Protein AF-A0A929L1E4-F1 (afdb_monomer_lite)

Structure (mmCIF, N/CA/C/O backbone):
data_AF-A0A929L1E4-F1
#
_entry.id   AF-A0A929L1E4-F1
#
loop_
_atom_site.group_PDB
_atom_site.id
_atom_site.type_symbol
_atom_site.label_atom_id
_atom_site.label_alt_id
_atom_site.label_comp_id
_atom_site.label_asym_id
_atom_site.label_entity_id
_atom_site.label_seq_id
_atom_site.pdbx_PDB_ins_code
_atom_site.Cartn_x
_atom_site.Cartn_y
_atom_site.Cartn_z
_atom_site.occupancy
_atom_site.B_iso_or_equiv
_atom_site.auth_seq_id
_atom_site.auth_comp_id
_atom_site.auth_asym_id
_atom_site.auth_atom_id
_atom_site.pdbx_PDB_model_num
ATOM 1 N N . MET A 1 1 ? -22.883 6.424 8.714 1.00 43.41 1 MET A N 1
ATOM 2 C CA . MET A 1 1 ? -22.638 6.933 7.346 1.00 43.41 1 MET A CA 1
ATOM 3 C C . MET A 1 1 ? -21.419 7.858 7.243 1.00 43.41 1 MET A C 1
ATOM 5 O O . MET A 1 1 ? -20.538 7.538 6.463 1.00 43.41 1 MET A O 1
ATOM 9 N N . ARG A 1 2 ? -21.268 8.919 8.060 1.00 50.94 2 ARG A N 1
ATOM 10 C CA . ARG A 1 2 ? -20.111 9.852 7.973 1.00 50.94 2 ARG A CA 1
ATOM 11 C C . ARG A 1 2 ? -18.707 9.218 8.0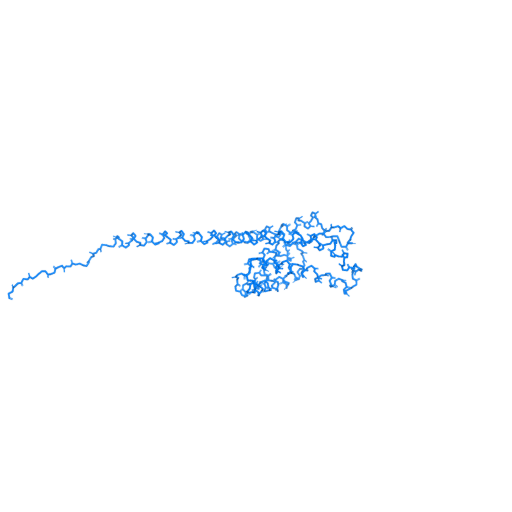90 1.00 50.94 2 ARG A C 1
ATOM 13 O O . ARG A 1 2 ? -17.797 9.664 7.408 1.00 50.94 2 ARG A O 1
ATOM 20 N N . LYS A 1 3 ? -18.526 8.174 8.913 1.00 56.72 3 LYS A N 1
ATOM 21 C CA . LYS A 1 3 ? -17.212 7.523 9.116 1.00 56.72 3 LYS A CA 1
ATOM 22 C C . LYS A 1 3 ? -16.756 6.692 7.912 1.00 56.72 3 LYS A C 1
ATOM 24 O O . LYS A 1 3 ? -15.613 6.796 7.498 1.00 56.72 3 LYS A O 1
ATOM 29 N N . THR A 1 4 ? -17.664 5.907 7.331 1.00 59.38 4 THR A N 1
ATOM 30 C CA . THR A 1 4 ? -17.381 5.056 6.165 1.00 59.38 4 THR A CA 1
ATOM 31 C C . THR A 1 4 ? -17.032 5.890 4.935 1.00 59.38 4 THR A C 1
ATOM 33 O O . THR A 1 4 ? -16.110 5.547 4.206 1.00 59.38 4 THR A O 1
ATOM 36 N N . PHE A 1 5 ? -17.719 7.023 4.755 1.00 63.22 5 PHE A N 1
ATOM 37 C CA . PHE A 1 5 ? -17.434 7.962 3.672 1.00 63.22 5 PHE A CA 1
ATOM 38 C C . PHE A 1 5 ? -16.056 8.620 3.820 1.00 63.22 5 PHE A C 1
ATOM 40 O O . PHE A 1 5 ? -15.313 8.680 2.851 1.00 63.22 5 PHE A O 1
ATOM 47 N N . GLY A 1 6 ? -15.678 9.046 5.033 1.00 68.69 6 GLY A N 1
ATOM 48 C CA . GLY A 1 6 ? -14.354 9.632 5.277 1.00 68.69 6 GLY A CA 1
ATOM 49 C C . GLY A 1 6 ? -13.200 8.663 4.999 1.00 68.69 6 GLY A C 1
ATOM 50 O O . GLY A 1 6 ? -12.184 9.066 4.449 1.00 68.69 6 GLY A O 1
ATOM 51 N N . ILE A 1 7 ? -13.381 7.378 5.316 1.00 69.50 7 ILE A N 1
ATOM 52 C CA . ILE A 1 7 ? -12.390 6.329 5.035 1.00 69.50 7 ILE A CA 1
ATOM 53 C C . ILE A 1 7 ? -12.261 6.081 3.525 1.00 69.50 7 ILE A C 1
ATOM 55 O O . ILE A 1 7 ? -11.153 6.070 2.999 1.00 69.50 7 ILE A O 1
ATOM 59 N N . LEU A 1 8 ? -13.387 5.925 2.819 1.00 69.62 8 LEU A N 1
ATOM 60 C CA . LEU A 1 8 ? -13.405 5.760 1.359 1.00 69.62 8 LEU A CA 1
ATOM 61 C C . LEU A 1 8 ? -12.777 6.960 0.640 1.00 69.62 8 LEU A C 1
ATOM 63 O O . LEU A 1 8 ? -11.971 6.780 -0.268 1.00 69.62 8 LEU A O 1
ATOM 67 N N . PHE A 1 9 ? -13.108 8.174 1.080 1.00 76.00 9 PHE A N 1
ATOM 68 C CA . PHE A 1 9 ? -12.515 9.400 0.559 1.00 76.00 9 PHE A CA 1
ATOM 69 C C . PHE A 1 9 ? -11.005 9.451 0.817 1.00 76.00 9 PHE A C 1
ATOM 71 O O . PHE A 1 9 ? -10.244 9.732 -0.102 1.00 76.00 9 PHE A O 1
ATOM 78 N N . GLY A 1 10 ? -10.559 9.092 2.026 1.00 79.81 10 GLY A N 1
ATOM 79 C CA . GLY A 1 10 ? -9.136 9.004 2.360 1.00 79.81 10 GLY A CA 1
ATOM 80 C C . GLY A 1 10 ? -8.372 8.046 1.443 1.00 79.81 10 GLY A C 1
ATOM 81 O O . GLY A 1 10 ? -7.315 8.404 0.931 1.00 79.81 10 GLY A O 1
ATOM 82 N N . PHE A 1 11 ? -8.934 6.870 1.153 1.00 81.81 11 PHE A N 1
ATOM 83 C CA . PHE A 1 11 ? -8.341 5.934 0.195 1.00 81.81 11 PHE A CA 1
ATOM 84 C C . PHE A 1 11 ? -8.258 6.485 -1.216 1.00 81.81 11 PHE A C 1
ATOM 86 O O . PHE A 1 11 ? -7.234 6.328 -1.876 1.00 81.81 11 PHE A O 1
ATOM 93 N N . PHE A 1 12 ? -9.316 7.144 -1.674 1.00 81.88 12 PHE A N 1
ATOM 94 C CA . PHE A 1 12 ? -9.323 7.754 -2.993 1.00 81.88 12 PHE A CA 1
ATOM 95 C C . PHE A 1 12 ? -8.269 8.866 -3.102 1.00 81.88 12 PHE A C 1
ATOM 97 O O . PHE A 1 12 ? -7.541 8.925 -4.089 1.00 81.88 12 PHE A O 1
ATOM 104 N N . CYS A 1 13 ? -8.103 9.682 -2.055 1.00 86.00 13 CYS A N 1
ATOM 105 C CA . CYS A 1 13 ? -7.033 10.677 -1.982 1.00 86.00 13 CYS A CA 1
ATOM 106 C C . CYS A 1 13 ? -5.639 10.043 -2.036 1.00 86.00 13 CYS A C 1
ATOM 108 O O . CYS A 1 13 ? -4.785 10.563 -2.747 1.00 86.00 13 CYS A O 1
ATOM 110 N N . LEU A 1 14 ? -5.403 8.927 -1.336 1.00 89.12 14 LEU A N 1
ATOM 111 C CA . LEU A 1 14 ? -4.118 8.220 -1.394 1.00 89.12 14 LEU A CA 1
ATOM 112 C C . LEU A 1 14 ? -3.835 7.641 -2.792 1.00 89.12 14 LEU A C 1
ATOM 114 O O . LEU A 1 14 ? -2.695 7.689 -3.242 1.00 89.12 14 LEU A O 1
ATOM 118 N N . ALA A 1 15 ? -4.854 7.149 -3.504 1.00 86.62 15 ALA A N 1
ATOM 119 C CA . ALA A 1 15 ? -4.708 6.670 -4.884 1.00 86.62 15 ALA A CA 1
ATOM 120 C C . ALA A 1 15 ? -4.426 7.802 -5.886 1.00 86.62 15 ALA A C 1
ATOM 122 O O . ALA A 1 15 ? -3.595 7.660 -6.788 1.00 86.62 15 ALA A O 1
ATOM 123 N N . ILE A 1 16 ? -5.077 8.955 -5.708 1.00 89.38 16 ILE A N 1
ATOM 124 C CA . ILE A 1 16 ? -4.758 10.159 -6.482 1.00 89.38 16 ILE A CA 1
ATOM 125 C C . ILE A 1 16 ? -3.325 10.605 -6.188 1.00 89.38 16 ILE A C 1
ATOM 127 O O . ILE A 1 16 ? -2.605 10.956 -7.118 1.00 89.38 16 ILE A O 1
ATOM 131 N N . LEU A 1 17 ? -2.899 10.563 -4.923 1.00 90.06 17 LEU A N 1
ATOM 132 C CA . LEU A 1 17 ? -1.539 10.918 -4.531 1.00 90.06 17 LEU A CA 1
ATOM 133 C C . LEU A 1 17 ? -0.514 10.019 -5.238 1.00 90.06 17 LEU A C 1
ATOM 135 O O . LEU A 1 17 ? 0.393 10.551 -5.871 1.00 90.06 17 LEU A O 1
ATOM 139 N N . ASP A 1 18 ? -0.709 8.692 -5.226 1.00 87.81 18 ASP A N 1
ATOM 140 C CA . ASP A 1 18 ? 0.115 7.742 -6.000 1.00 87.81 18 ASP A CA 1
ATOM 141 C C . ASP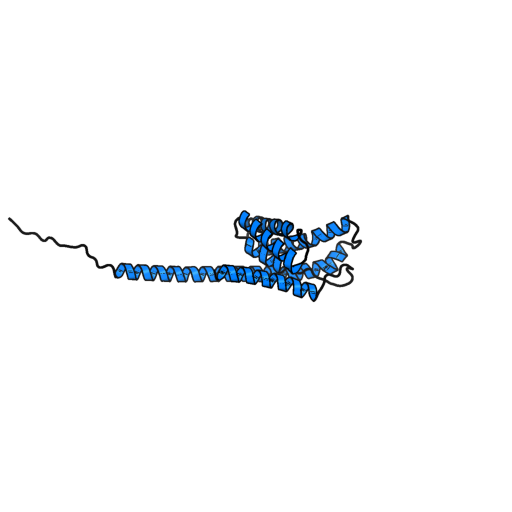 A 1 18 ? 0.238 8.183 -7.463 1.00 87.81 18 ASP A C 1
ATOM 143 O O . ASP A 1 18 ? 1.333 8.228 -8.017 1.00 87.81 18 ASP A O 1
ATOM 147 N N . SER A 1 19 ? -0.881 8.561 -8.078 1.00 86.50 19 SER A N 1
ATOM 148 C CA . SER A 1 19 ? -0.935 8.909 -9.501 1.00 86.50 19 SER A CA 1
ATOM 149 C C . SER A 1 19 ? -0.278 10.251 -9.817 1.00 86.50 19 SER A C 1
ATOM 151 O O . SER A 1 19 ? 0.423 10.366 -10.818 1.00 86.50 19 SER A O 1
ATOM 153 N N . ILE A 1 20 ? -0.453 11.261 -8.958 1.00 89.56 20 ILE A N 1
ATOM 154 C CA . ILE A 1 20 ? 0.211 12.566 -9.096 1.00 89.56 20 ILE A CA 1
ATOM 155 C C . ILE A 1 20 ? 1.725 12.388 -9.013 1.00 89.56 20 ILE A C 1
ATOM 157 O O . ILE A 1 20 ? 2.453 12.924 -9.848 1.00 89.56 20 ILE A O 1
ATOM 161 N N . PHE A 1 21 ? 2.202 11.628 -8.027 1.00 88.00 21 PHE A N 1
ATOM 162 C CA . PHE A 1 21 ? 3.630 11.399 -7.853 1.00 88.00 21 PHE A CA 1
ATOM 163 C C . PHE A 1 21 ? 4.210 10.513 -8.956 1.00 88.00 21 PHE A C 1
ATOM 165 O O . PHE A 1 21 ? 5.291 10.818 -9.447 1.00 88.00 21 PHE A O 1
ATOM 172 N N . ALA A 1 22 ? 3.486 9.490 -9.415 1.00 86.56 22 ALA A N 1
ATOM 173 C CA . ALA A 1 22 ? 3.902 8.682 -10.560 1.00 86.56 22 ALA A CA 1
ATOM 174 C C . ALA A 1 22 ? 3.942 9.490 -11.869 1.00 86.56 22 ALA A C 1
ATOM 176 O O . ALA A 1 22 ? 4.795 9.240 -12.715 1.00 86.56 22 ALA A O 1
ATOM 177 N N . PHE A 1 23 ? 3.056 10.476 -12.036 1.00 85.81 23 PHE A N 1
ATOM 178 C CA . PHE A 1 23 ? 3.085 11.384 -13.183 1.00 85.81 23 PHE A CA 1
ATOM 179 C C . PHE A 1 23 ? 4.235 12.399 -13.094 1.00 85.81 23 PHE A C 1
ATOM 181 O O . PHE A 1 23 ? 4.921 12.642 -14.084 1.00 85.81 23 PHE A O 1
ATOM 188 N N . ALA A 1 24 ? 4.463 12.987 -11.916 1.00 85.69 24 ALA A N 1
ATOM 189 C CA . ALA A 1 24 ? 5.521 13.977 -11.701 1.00 85.69 24 ALA A CA 1
ATOM 190 C C . ALA A 1 24 ? 6.929 13.354 -11.692 1.00 85.69 24 ALA A C 1
ATOM 192 O O . ALA A 1 24 ? 7.882 13.961 -12.179 1.00 85.69 24 ALA A O 1
ATOM 193 N N . PHE A 1 25 ? 7.050 12.144 -11.149 1.00 84.81 25 PHE A N 1
ATOM 194 C CA . PHE A 1 25 ? 8.289 11.388 -10.993 1.00 84.81 25 PHE A CA 1
ATOM 195 C C . PHE A 1 25 ? 8.073 9.950 -11.488 1.00 84.81 25 PHE A C 1
ATOM 197 O O . PHE A 1 25 ? 7.915 9.033 -10.674 1.00 84.81 25 PHE A O 1
ATOM 204 N N . PRO A 1 26 ? 8.023 9.747 -12.817 1.00 82.88 26 PRO A N 1
ATOM 205 C CA . PRO A 1 26 ? 7.819 8.428 -13.395 1.00 82.88 26 PRO A CA 1
ATOM 206 C C . PRO A 1 26 ? 9.009 7.506 -13.127 1.00 82.88 26 PRO A C 1
ATOM 208 O O . PRO A 1 26 ? 10.153 7.947 -12.994 1.00 82.88 26 PRO A O 1
ATOM 211 N N . ILE A 1 27 ? 8.728 6.203 -13.084 1.00 81.12 27 ILE A N 1
ATOM 212 C CA . ILE A 1 27 ? 9.758 5.173 -12.940 1.00 81.12 27 ILE A CA 1
ATOM 213 C C . ILE A 1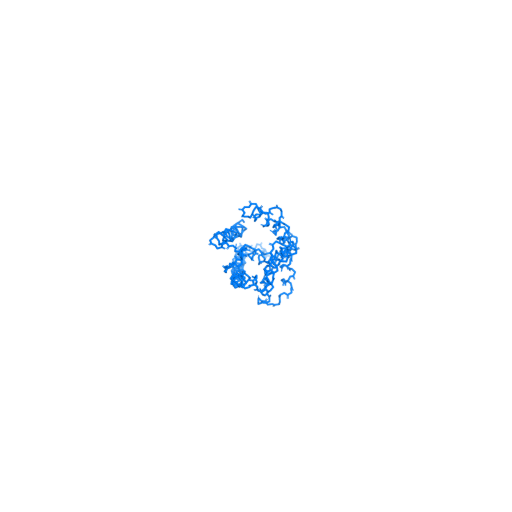 27 ? 10.614 5.139 -14.208 1.00 81.12 27 ILE A C 1
ATOM 215 O O . ILE A 1 27 ? 10.096 5.009 -15.319 1.00 81.12 27 ILE A O 1
ATOM 219 N N . ASP A 1 28 ? 11.931 5.236 -14.033 1.00 81.38 28 ASP A N 1
ATOM 220 C CA . ASP A 1 28 ? 12.883 5.118 -15.130 1.00 81.38 28 ASP A CA 1
ATOM 221 C C . ASP A 1 28 ? 13.276 3.650 -15.327 1.00 81.38 28 ASP A C 1
ATOM 223 O O . ASP A 1 28 ? 14.174 3.125 -14.668 1.00 81.38 28 ASP A O 1
ATOM 227 N N . PHE A 1 29 ? 12.617 2.988 -16.278 1.00 75.62 29 PHE A N 1
ATOM 228 C CA . PHE A 1 29 ? 12.905 1.596 -16.641 1.00 75.62 29 PHE A CA 1
ATOM 229 C C . PHE A 1 29 ? 14.235 1.410 -17.386 1.00 75.62 29 PHE A C 1
ATOM 231 O O . PHE A 1 29 ? 14.643 0.274 -17.627 1.00 75.62 29 PHE A O 1
ATOM 238 N N . THR A 1 30 ? 14.930 2.494 -17.749 1.00 78.75 30 THR A N 1
ATOM 239 C CA . THR A 1 30 ? 16.310 2.416 -18.256 1.00 78.75 30 THR A CA 1
ATOM 240 C C . THR A 1 30 ? 17.341 2.349 -17.129 1.00 78.75 30 THR A C 1
ATOM 242 O O . THR A 1 30 ? 18.508 2.068 -17.393 1.00 78.75 30 THR A O 1
ATOM 245 N N . TYR A 1 31 ? 16.912 2.561 -15.876 1.00 77.94 31 TYR A N 1
ATOM 246 C CA . TYR A 1 31 ? 17.743 2.523 -14.670 1.00 77.94 31 TYR A CA 1
ATOM 247 C C . TYR A 1 31 ? 18.948 3.474 -14.722 1.00 77.94 31 TYR A C 1
ATOM 249 O O . TYR A 1 31 ? 19.969 3.223 -14.086 1.00 77.94 31 TYR A O 1
ATOM 257 N N . THR A 1 32 ? 18.843 4.567 -15.486 1.00 79.00 32 THR A N 1
ATOM 258 C CA . THR A 1 32 ? 19.918 5.564 -15.608 1.00 79.00 32 THR A CA 1
ATOM 259 C C . THR A 1 32 ? 19.785 6.684 -14.587 1.00 79.00 32 THR A C 1
ATOM 261 O O . THR A 1 32 ? 20.788 7.235 -14.126 1.00 79.00 32 THR A O 1
ATOM 264 N N . LYS A 1 33 ? 18.550 7.014 -14.201 1.00 83.38 33 LYS A N 1
ATOM 265 C CA . LYS A 1 33 ? 18.238 8.022 -13.189 1.00 83.38 33 LYS A CA 1
ATOM 266 C C . LYS A 1 33 ? 17.644 7.376 -11.947 1.00 83.38 33 LYS A C 1
ATOM 268 O O . LYS A 1 33 ? 17.104 6.275 -11.981 1.00 83.38 33 LYS A O 1
ATOM 273 N N . MET A 1 34 ? 17.744 8.102 -10.837 1.00 83.19 34 MET A N 1
ATOM 274 C CA . MET A 1 34 ? 17.006 7.764 -9.625 1.00 83.19 34 MET A CA 1
ATOM 275 C C . MET A 1 34 ? 15.509 7.925 -9.879 1.00 83.19 34 MET A C 1
ATOM 277 O O . MET A 1 34 ? 15.070 8.983 -10.333 1.00 83.19 34 MET A O 1
ATOM 281 N N . SER A 1 35 ? 14.736 6.893 -9.566 1.00 86.19 35 SER A N 1
ATOM 282 C CA . SER A 1 35 ? 13.276 6.916 -9.603 1.00 86.19 35 SER A CA 1
ATOM 283 C C . SER A 1 35 ? 12.701 6.172 -8.397 1.00 86.19 35 SER A C 1
ATOM 285 O O . SER A 1 35 ? 13.444 5.556 -7.637 1.00 86.19 35 SER A O 1
ATOM 287 N N . ALA A 1 36 ? 11.397 6.289 -8.161 1.00 84.38 36 ALA A N 1
ATOM 288 C CA . ALA A 1 36 ? 10.744 5.637 -7.032 1.00 84.38 36 ALA A CA 1
ATOM 289 C C . ALA A 1 36 ? 9.356 5.131 -7.414 1.00 84.38 36 ALA A C 1
ATOM 291 O O . ALA A 1 36 ? 8.650 5.767 -8.201 1.00 84.38 36 ALA A O 1
ATOM 292 N N . ALA A 1 37 ? 8.963 4.004 -6.826 1.00 85.81 37 ALA A N 1
ATOM 293 C CA . ALA A 1 37 ? 7.591 3.529 -6.857 1.00 85.81 37 ALA A CA 1
ATOM 294 C C . ALA A 1 37 ? 6.811 4.123 -5.676 1.00 85.81 37 ALA A C 1
ATOM 296 O O . ALA A 1 37 ? 7.255 4.109 -4.528 1.00 85.81 37 ALA A O 1
ATOM 297 N N . TRP A 1 38 ? 5.635 4.675 -5.962 1.00 89.12 38 TRP A N 1
ATOM 298 C CA . TRP A 1 38 ? 4.796 5.327 -4.961 1.00 89.12 38 TRP A CA 1
ATOM 299 C C . TRP A 1 38 ? 3.692 4.369 -4.497 1.00 89.12 38 TRP A C 1
ATOM 301 O O . TRP A 1 38 ? 2.882 3.902 -5.303 1.00 89.12 38 TRP A O 1
ATOM 311 N N . HIS A 1 39 ? 3.680 4.075 -3.192 1.00 90.19 39 HIS A N 1
ATOM 312 C CA . HIS A 1 39 ? 2.795 3.080 -2.565 1.00 90.19 39 HIS A CA 1
ATOM 313 C C . HIS A 1 39 ? 1.899 3.663 -1.461 1.00 90.19 39 HIS A C 1
ATOM 315 O O . HIS A 1 39 ? 1.573 2.975 -0.488 1.00 90.19 39 HIS A O 1
ATOM 321 N N . PHE A 1 40 ? 1.483 4.925 -1.573 1.00 91.31 40 PHE A N 1
ATOM 322 C CA . PHE A 1 40 ? 0.598 5.593 -0.613 1.00 91.31 40 PHE A CA 1
ATOM 323 C C . PHE A 1 40 ? -0.739 4.857 -0.472 1.00 91.31 40 PHE A C 1
ATOM 325 O O . PHE A 1 40 ? -1.186 4.586 0.647 1.00 91.31 40 PHE A O 1
ATOM 332 N N . TYR A 1 41 ? -1.364 4.480 -1.592 1.00 91.94 41 TYR A N 1
ATOM 333 C CA . TYR A 1 41 ? -2.649 3.776 -1.578 1.00 91.94 41 TYR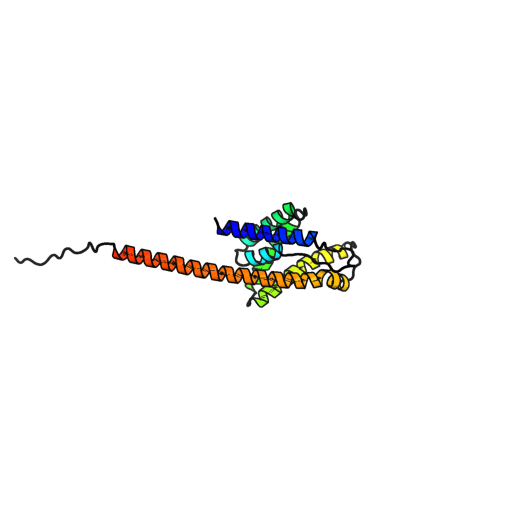 A CA 1
ATOM 334 C C . TYR A 1 41 ? -2.541 2.399 -0.931 1.00 91.94 41 TYR A C 1
ATOM 336 O O . TYR A 1 41 ? -3.321 2.060 -0.036 1.00 91.94 41 TYR A O 1
ATOM 344 N N . LEU A 1 42 ? -1.540 1.625 -1.359 1.00 91.62 42 LEU A N 1
ATOM 345 C CA . LEU A 1 42 ? -1.299 0.284 -0.846 1.00 91.62 42 LEU A CA 1
ATOM 346 C C . LEU A 1 42 ? -1.012 0.326 0.658 1.00 91.62 42 LEU A C 1
ATOM 348 O O . LEU A 1 42 ? -1.649 -0.398 1.420 1.00 91.62 42 LEU A O 1
ATOM 352 N N . THR A 1 43 ? -0.132 1.227 1.099 1.00 92.06 43 THR A N 1
ATOM 353 C CA . THR A 1 43 ? 0.202 1.399 2.520 1.00 92.06 43 THR A CA 1
ATOM 354 C C . THR A 1 43 ? -1.034 1.717 3.356 1.00 92.06 43 THR A C 1
ATOM 356 O O . THR A 1 43 ? -1.261 1.081 4.388 1.00 92.06 43 THR A O 1
ATOM 359 N N . GLY A 1 44 ? -1.876 2.646 2.891 1.00 90.12 44 GLY A N 1
ATOM 360 C CA . GLY A 1 44 ? -3.136 2.967 3.558 1.00 90.12 44 GLY A CA 1
ATOM 361 C C . GLY A 1 44 ? -4.022 1.737 3.746 1.00 90.12 44 GLY A C 1
ATOM 362 O O . GLY A 1 44 ? -4.593 1.534 4.820 1.00 90.12 44 GLY A O 1
ATOM 363 N N . ILE A 1 45 ? -4.143 0.903 2.710 1.00 91.00 45 ILE A N 1
ATOM 364 C CA . ILE A 1 45 ? -4.979 -0.302 2.754 1.00 91.00 45 ILE A CA 1
ATOM 365 C C . ILE A 1 45 ? -4.426 -1.305 3.753 1.00 91.00 45 ILE A C 1
ATOM 367 O O . ILE A 1 45 ? -5.198 -1.804 4.572 1.00 91.00 45 ILE A O 1
ATOM 371 N N . LEU A 1 46 ? -3.118 -1.579 3.712 1.00 91.12 46 LEU A N 1
ATOM 372 C CA . LEU A 1 46 ? -2.473 -2.545 4.606 1.00 91.12 46 LEU A CA 1
ATOM 373 C C . LEU A 1 46 ? -2.712 -2.180 6.074 1.00 91.12 46 LEU A C 1
ATOM 375 O O . LEU A 1 46 ? -3.105 -3.043 6.859 1.00 91.12 46 LEU A O 1
ATOM 379 N N . VAL A 1 47 ? -2.566 -0.898 6.421 1.00 88.75 47 VAL A N 1
ATOM 380 C CA . VAL A 1 47 ? -2.823 -0.412 7.784 1.00 88.75 47 VAL A CA 1
ATOM 381 C C . VAL A 1 47 ? -4.305 -0.538 8.143 1.00 88.75 47 VAL A C 1
ATOM 383 O O . VAL A 1 47 ? -4.639 -1.050 9.205 1.00 88.75 47 VAL A O 1
ATOM 386 N N . PHE A 1 48 ? -5.222 -0.156 7.256 1.00 87.56 48 PHE A N 1
ATOM 387 C CA . PHE A 1 48 ? -6.654 -0.164 7.566 1.00 87.56 48 PHE A CA 1
ATOM 388 C C . PHE A 1 48 ? -7.278 -1.556 7.715 1.00 87.56 48 PHE A C 1
ATOM 390 O O . PHE A 1 48 ? -8.189 -1.760 8.529 1.00 87.56 48 PHE A O 1
ATOM 397 N N . VAL A 1 49 ? -6.845 -2.520 6.898 1.00 89.12 49 VAL A N 1
ATOM 398 C CA . VAL A 1 49 ? -7.401 -3.881 6.920 1.00 89.12 49 VAL A CA 1
ATOM 399 C C . VAL A 1 49 ? -6.819 -4.727 8.054 1.00 89.12 49 VAL A C 1
ATOM 401 O O . VAL A 1 49 ? -7.384 -5.778 8.375 1.00 89.12 49 VAL A O 1
ATOM 404 N N . ARG A 1 50 ? -5.743 -4.268 8.709 1.00 84.94 50 ARG A N 1
ATOM 405 C CA . ARG A 1 50 ? -5.002 -5.038 9.720 1.00 84.94 50 ARG A CA 1
ATOM 406 C C . ARG A 1 50 ? -5.897 -5.578 10.839 1.00 84.94 50 ARG A C 1
ATOM 408 O O . ARG A 1 50 ? -5.801 -6.752 11.176 1.00 84.94 50 ARG A O 1
ATOM 415 N N . ASP A 1 51 ? -6.866 -4.791 11.310 1.00 82.12 51 ASP A N 1
ATOM 416 C CA . ASP A 1 51 ? -7.739 -5.150 12.440 1.00 82.12 51 ASP A CA 1
ATOM 417 C C . ASP A 1 51 ? -9.105 -5.714 12.004 1.00 82.12 51 ASP A C 1
ATOM 419 O O . ASP A 1 51 ? -10.037 -5.839 12.803 1.00 82.12 51 ASP A O 1
ATOM 423 N N . LYS A 1 52 ? -9.278 -6.030 10.714 1.00 86.25 52 LYS A N 1
ATOM 424 C CA . LYS A 1 52 ? -10.535 -6.576 10.174 1.00 86.25 52 LYS A CA 1
ATOM 425 C C . LYS A 1 52 ? -10.527 -8.111 10.146 1.00 86.25 52 LYS A C 1
ATOM 427 O O . LYS A 1 52 ? -9.466 -8.711 10.044 1.00 86.25 52 LYS A O 1
ATOM 432 N N . PRO A 1 53 ? -11.692 -8.780 10.178 1.00 89.12 53 PRO A N 1
ATOM 433 C CA . PRO A 1 53 ? -11.782 -10.222 9.938 1.00 89.12 53 PRO A CA 1
ATOM 434 C C . PRO A 1 53 ? -11.223 -10.618 8.565 1.00 89.12 53 PRO A C 1
ATOM 436 O O . PRO A 1 53 ? -11.352 -9.850 7.614 1.00 89.12 53 PRO A O 1
ATOM 439 N N . TRP A 1 54 ? -10.670 -11.830 8.439 1.00 90.38 54 TRP A N 1
ATOM 440 C CA . TRP A 1 54 ? -9.991 -12.308 7.221 1.00 90.38 54 TRP A CA 1
ATOM 441 C C . TRP A 1 54 ? -10.815 -12.114 5.933 1.00 90.38 54 TRP A C 1
ATOM 443 O O . TRP A 1 54 ? -10.297 -11.596 4.948 1.00 90.38 54 TRP A O 1
ATOM 453 N N . PHE A 1 55 ? -12.111 -12.439 5.964 1.00 91.19 55 PHE A N 1
ATOM 454 C CA . PHE A 1 55 ? -13.001 -12.294 4.811 1.00 91.19 55 PHE A CA 1
ATOM 455 C C . PHE A 1 55 ? -13.188 -10.823 4.414 1.00 91.19 55 PHE A C 1
ATOM 457 O O . PHE A 1 55 ? -13.141 -10.478 3.236 1.00 91.19 55 PHE A O 1
ATOM 464 N N . ASN A 1 56 ? -13.297 -9.930 5.404 1.00 90.06 56 ASN A N 1
ATOM 465 C CA . ASN A 1 56 ? -13.370 -8.492 5.159 1.00 90.06 56 ASN A CA 1
ATOM 466 C C . ASN A 1 56 ? -12.056 -7.960 4.582 1.00 90.06 56 ASN A C 1
ATOM 468 O O . ASN A 1 56 ? -12.099 -7.111 3.699 1.00 90.06 56 ASN A O 1
ATOM 472 N N . ARG A 1 57 ? -10.897 -8.459 5.037 1.00 91.19 57 ARG A N 1
ATOM 473 C CA . ARG A 1 57 ? -9.592 -8.087 4.459 1.00 91.19 57 ARG A CA 1
ATOM 474 C C . ARG A 1 57 ? -9.537 -8.437 2.977 1.00 91.19 57 ARG A C 1
ATOM 476 O O . ARG A 1 57 ? -9.174 -7.590 2.169 1.00 91.19 57 ARG A O 1
ATOM 483 N N . MET A 1 58 ? -9.959 -9.653 2.634 1.00 93.12 58 MET A N 1
ATOM 484 C CA . MET A 1 58 ? -9.987 -10.137 1.256 1.00 93.12 58 MET A CA 1
ATOM 485 C C . MET A 1 58 ? -10.916 -9.290 0.377 1.00 93.12 58 MET A C 1
ATOM 487 O O . MET A 1 58 ? -10.496 -8.833 -0.680 1.00 93.12 58 MET A O 1
ATOM 491 N N . LEU A 1 59 ? -12.144 -9.023 0.832 1.00 92.56 59 LEU A N 1
ATOM 492 C CA . LEU A 1 59 ? -13.118 -8.195 0.108 1.00 92.56 59 LEU A CA 1
ATOM 493 C C . LEU A 1 59 ? -12.652 -6.747 -0.070 1.00 92.56 59 LEU A C 1
ATOM 495 O O . LEU A 1 59 ? -12.770 -6.199 -1.163 1.00 92.56 59 LEU A O 1
ATOM 499 N N . ILE A 1 60 ? -12.122 -6.127 0.989 1.00 91.06 60 ILE A N 1
ATOM 500 C CA . ILE A 1 60 ? -11.614 -4.750 0.930 1.00 91.06 60 ILE A CA 1
ATOM 501 C C . ILE A 1 60 ? -10.405 -4.683 -0.006 1.00 91.06 60 ILE A C 1
ATOM 503 O O . ILE A 1 60 ? -10.341 -3.779 -0.834 1.00 91.06 60 ILE A O 1
ATOM 507 N N . GLY A 1 61 ? -9.486 -5.651 0.078 1.00 91.88 61 GLY A N 1
ATOM 508 C CA . GLY A 1 61 ? -8.350 -5.765 -0.835 1.00 91.88 61 GLY A CA 1
ATOM 509 C C . GLY A 1 61 ? -8.791 -5.945 -2.288 1.00 91.88 61 GLY A C 1
ATOM 510 O O . GLY A 1 61 ? -8.306 -5.234 -3.159 1.00 91.88 61 GLY A O 1
ATOM 511 N N . ALA A 1 62 ? -9.764 -6.818 -2.553 1.00 92.25 62 ALA A N 1
ATOM 512 C CA . ALA A 1 62 ? -10.294 -7.053 -3.898 1.00 92.25 62 ALA A CA 1
ATOM 513 C C . ALA A 1 62 ? -10.938 -5.792 -4.477 1.00 92.25 62 ALA A C 1
ATOM 515 O O . ALA A 1 62 ? -10.639 -5.394 -5.601 1.00 92.25 62 ALA A O 1
ATOM 516 N N . PHE A 1 63 ? -11.783 -5.128 -3.686 1.00 91.19 63 PHE A N 1
ATOM 517 C CA . PHE A 1 63 ? -12.420 -3.882 -4.091 1.00 91.19 63 PHE A CA 1
ATOM 518 C C . PHE A 1 63 ? -11.390 -2.778 -4.346 1.00 91.19 63 PHE A C 1
ATOM 520 O O . PHE A 1 63 ? -11.477 -2.075 -5.349 1.00 91.19 63 PHE A O 1
ATOM 527 N N . ALA A 1 64 ? -10.382 -2.657 -3.483 1.00 90.31 64 ALA A N 1
ATOM 528 C CA . ALA A 1 64 ? -9.296 -1.711 -3.682 1.00 90.31 64 ALA A CA 1
ATOM 529 C C . ALA A 1 64 ? -8.477 -2.006 -4.949 1.00 90.31 64 ALA A C 1
ATOM 531 O O . ALA A 1 64 ? -8.132 -1.088 -5.690 1.00 90.31 64 ALA A O 1
ATOM 532 N N . GLY A 1 65 ? -8.219 -3.284 -5.230 1.00 89.94 65 GLY A N 1
ATOM 533 C CA . GLY A 1 65 ? -7.572 -3.725 -6.461 1.00 89.94 65 GLY A CA 1
ATOM 534 C C . GLY A 1 65 ? -8.374 -3.341 -7.705 1.00 89.94 65 GLY A C 1
ATOM 535 O O . GLY A 1 65 ? -7.803 -2.775 -8.629 1.00 89.94 65 GLY A O 1
ATOM 536 N N . ILE A 1 66 ? -9.700 -3.540 -7.689 1.00 90.06 66 ILE A N 1
ATOM 537 C CA . ILE A 1 66 ? -10.608 -3.103 -8.768 1.00 90.06 66 ILE A CA 1
ATOM 538 C C . ILE A 1 66 ? -10.537 -1.588 -8.960 1.00 90.06 66 ILE A C 1
ATOM 540 O O . ILE A 1 66 ? -10.419 -1.118 -10.088 1.00 90.06 66 ILE A O 1
ATOM 544 N N . VAL A 1 67 ? -10.597 -0.817 -7.870 1.00 88.31 67 VAL A N 1
ATOM 545 C CA . VAL A 1 67 ? -10.520 0.648 -7.944 1.00 88.31 67 VAL A CA 1
ATOM 546 C C . VAL A 1 67 ? -9.183 1.086 -8.547 1.00 88.31 67 VAL A C 1
ATOM 548 O O . VAL A 1 67 ? -9.170 1.952 -9.420 1.00 88.31 67 VAL A O 1
ATOM 551 N N . ARG A 1 68 ? -8.063 0.477 -8.142 1.00 86.12 68 ARG A N 1
ATOM 552 C CA . ARG A 1 68 ? -6.747 0.803 -8.709 1.00 86.12 68 ARG A CA 1
ATOM 553 C C . ARG A 1 68 ? -6.649 0.441 -10.189 1.00 86.12 68 ARG A C 1
ATOM 555 O O . ARG A 1 68 ? -6.280 1.296 -10.992 1.00 86.12 68 ARG A O 1
ATOM 562 N N . ASP A 1 69 ? -7.034 -0.784 -10.537 1.00 87.50 69 ASP A N 1
ATOM 563 C CA . ASP A 1 69 ? -6.969 -1.294 -11.905 1.00 87.50 69 ASP A CA 1
ATOM 564 C C . ASP A 1 69 ? -7.830 -0.469 -12.871 1.00 87.50 69 ASP A C 1
ATOM 566 O O . ASP A 1 69 ? -7.372 -0.158 -13.966 1.00 87.50 69 ASP A O 1
ATOM 570 N N . LEU A 1 70 ? -9.057 -0.097 -12.488 1.00 86.06 70 LEU A N 1
ATOM 571 C CA . LEU A 1 70 ? -9.986 0.590 -13.392 1.00 86.06 70 LEU A CA 1
ATOM 572 C C . LEU A 1 70 ? -9.733 2.095 -13.513 1.00 86.06 70 LEU A C 1
ATOM 574 O O . LEU A 1 70 ? -9.928 2.649 -14.591 1.00 86.06 70 LEU A O 1
ATOM 578 N N . PHE A 1 71 ? -9.344 2.765 -12.425 1.00 83.00 71 PHE A N 1
ATOM 579 C CA . PHE A 1 71 ? -9.283 4.231 -12.402 1.00 83.00 71 PHE A CA 1
ATOM 580 C C . PHE A 1 71 ? -7.873 4.806 -12.533 1.00 83.00 71 PHE A C 1
ATOM 582 O O . PHE A 1 71 ? -7.752 5.979 -12.881 1.00 83.00 71 PHE A O 1
ATOM 589 N N . PHE A 1 72 ? -6.823 4.027 -12.254 1.00 80.69 72 PHE A N 1
ATOM 590 C CA . PHE A 1 72 ? -5.472 4.579 -12.122 1.00 80.69 72 PHE A CA 1
ATOM 591 C C . PHE A 1 72 ? -4.425 3.885 -12.993 1.00 80.69 72 PHE A C 1
ATOM 593 O O . PHE A 1 72 ? -3.632 4.570 -13.630 1.00 80.69 72 PHE A O 1
ATOM 600 N N . THR A 1 73 ? -4.401 2.550 -13.042 1.00 79.31 73 THR A N 1
ATOM 601 C CA . THR A 1 73 ? -3.316 1.818 -13.724 1.00 79.31 73 THR A CA 1
ATOM 602 C C . THR A 1 73 ? -3.734 1.146 -15.028 1.00 79.31 73 THR A C 1
ATOM 604 O O . THR A 1 73 ? -2.873 0.873 -15.860 1.00 79.31 73 THR A O 1
ATOM 607 N N . GLY A 1 74 ? -5.022 0.860 -15.236 1.00 77.69 74 GLY A N 1
ATOM 608 C CA . GLY A 1 74 ? -5.492 0.122 -16.414 1.00 77.69 74 GLY A CA 1
ATOM 609 C C . GLY A 1 74 ? -5.010 -1.335 -16.458 1.00 77.69 74 GLY A C 1
ATOM 610 O O . GLY A 1 74 ? -5.032 -1.955 -17.515 1.00 77.69 74 GLY A O 1
ATOM 611 N N . THR A 1 75 ? -4.552 -1.889 -15.331 1.00 79.00 75 THR A N 1
ATOM 612 C CA . THR A 1 75 ? -3.870 -3.196 -15.250 1.00 79.00 75 THR A CA 1
ATOM 613 C C . THR A 1 75 ? -4.796 -4.368 -14.927 1.00 79.00 75 THR A C 1
ATOM 615 O O . THR A 1 75 ? -4.323 -5.426 -14.513 1.00 79.00 75 THR A O 1
ATOM 618 N N . PHE A 1 76 ? -6.113 -4.211 -15.093 1.00 78.88 76 PHE A N 1
ATOM 619 C CA . PHE A 1 76 ? -7.075 -5.257 -14.741 1.00 78.88 76 PHE A CA 1
ATOM 620 C C . PHE A 1 76 ? -6.752 -6.590 -15.447 1.00 78.88 76 PHE A C 1
ATOM 622 O O . PHE A 1 76 ? -6.574 -6.583 -16.668 1.00 78.88 76 PHE A O 1
ATOM 629 N N . PRO A 1 77 ? -6.718 -7.743 -14.738 1.00 82.50 77 PRO A N 1
ATOM 630 C CA . PRO A 1 77 ? -7.110 -7.981 -13.337 1.00 82.50 77 PRO A CA 1
ATOM 631 C C . PRO A 1 77 ? -5.939 -8.078 -12.335 1.00 82.50 77 PRO A C 1
ATOM 633 O O . PRO A 1 77 ? -6.064 -8.733 -11.297 1.00 82.50 77 PRO A O 1
ATOM 636 N N . PHE A 1 78 ? -4.773 -7.508 -12.637 1.00 85.69 78 PHE A N 1
ATOM 637 C CA . PHE A 1 78 ? -3.566 -7.727 -11.839 1.00 85.69 78 PHE A CA 1
ATOM 638 C C . PHE A 1 78 ? -3.693 -7.220 -10.393 1.00 85.69 78 PHE A C 1
ATOM 640 O O . PHE A 1 78 ? -3.482 -8.000 -9.458 1.00 85.69 78 PHE A O 1
ATOM 647 N N . CYS A 1 79 ? -4.071 -5.953 -10.166 1.00 86.06 79 CYS A N 1
ATOM 648 C CA . CYS A 1 79 ? -4.220 -5.442 -8.801 1.00 86.06 79 CYS A CA 1
ATOM 649 C C . CYS A 1 79 ? -5.412 -6.081 -8.082 1.00 86.06 79 CYS A C 1
ATOM 651 O O . CYS A 1 79 ? -5.320 -6.316 -6.876 1.00 86.06 79 CYS A O 1
ATOM 653 N N . PHE A 1 80 ? -6.488 -6.421 -8.797 1.00 88.12 80 PHE A N 1
ATOM 654 C CA . PHE A 1 80 ? -7.612 -7.189 -8.252 1.00 88.12 80 PHE A CA 1
ATOM 655 C C . PHE A 1 80 ? -7.174 -8.514 -7.615 1.00 88.12 80 PHE A C 1
ATOM 657 O O . PHE A 1 80 ? -7.712 -8.880 -6.572 1.00 88.12 80 PHE A O 1
ATOM 664 N N . LEU A 1 81 ? -6.191 -9.209 -8.195 1.00 89.94 81 LEU A N 1
ATOM 665 C CA . LEU A 1 81 ? -5.662 -10.459 -7.640 1.00 89.94 81 LEU A CA 1
ATOM 666 C C . LEU A 1 81 ? -4.596 -10.223 -6.565 1.00 89.94 81 LEU A C 1
ATOM 668 O O . LEU A 1 81 ? -4.579 -10.916 -5.547 1.00 89.94 81 LEU A O 1
ATOM 672 N N . LEU A 1 82 ? -3.723 -9.234 -6.760 1.00 90.88 82 LEU A N 1
ATOM 673 C CA . LEU A 1 82 ? -2.599 -8.972 -5.862 1.00 90.88 82 LEU A CA 1
ATOM 674 C C . LEU A 1 82 ? -3.046 -8.383 -4.513 1.00 90.88 82 LEU A C 1
ATOM 676 O O . LEU A 1 82 ? -2.597 -8.820 -3.453 1.00 90.88 82 LEU A O 1
ATOM 680 N N . TYR A 1 83 ? -3.950 -7.404 -4.527 1.00 91.81 83 TYR A N 1
ATOM 681 C CA . TYR A 1 83 ? -4.336 -6.654 -3.328 1.00 91.81 83 TYR A CA 1
ATOM 682 C C . TYR A 1 83 ? -5.013 -7.508 -2.241 1.00 91.81 83 TYR A C 1
ATOM 684 O O . TYR A 1 83 ? -4.679 -7.321 -1.070 1.00 91.81 83 TYR A O 1
ATOM 692 N N . PRO A 1 84 ? -5.913 -8.463 -2.556 1.00 92.81 84 PRO A N 1
ATOM 693 C CA . PRO A 1 84 ? -6.434 -9.409 -1.571 1.00 92.81 84 PRO A CA 1
ATOM 694 C C . PRO A 1 84 ? -5.337 -10.202 -0.864 1.00 92.81 84 PRO A C 1
ATOM 696 O O . PRO A 1 84 ? -5.396 -10.371 0.353 1.00 92.81 84 PRO A O 1
ATOM 699 N N . VAL A 1 85 ? -4.329 -10.666 -1.609 1.00 93.06 85 VAL A N 1
ATOM 700 C CA . VAL A 1 85 ? -3.216 -11.451 -1.058 1.00 93.06 85 VAL A CA 1
ATOM 701 C C . VAL A 1 85 ? -2.400 -10.595 -0.094 1.00 93.06 85 VAL A C 1
ATOM 703 O O . VAL A 1 85 ? -2.130 -11.021 1.029 1.00 93.06 85 VAL A O 1
ATOM 706 N N . LEU A 1 86 ? -2.085 -9.357 -0.481 1.00 93.38 86 LEU A N 1
ATOM 707 C CA . LEU A 1 86 ? -1.362 -8.412 0.373 1.00 93.38 86 LEU A CA 1
ATOM 708 C C . LEU A 1 86 ? -2.173 -8.019 1.620 1.00 93.38 86 LEU A C 1
ATOM 710 O O . LEU A 1 86 ? -1.630 -7.969 2.724 1.00 93.38 86 LEU A O 1
ATOM 714 N N . ALA A 1 87 ? -3.483 -7.809 1.480 1.00 92.25 87 ALA A N 1
ATOM 715 C CA . ALA A 1 87 ? -4.380 -7.507 2.596 1.00 92.25 87 ALA A CA 1
ATOM 716 C C . ALA A 1 87 ? -4.488 -8.675 3.593 1.00 92.25 87 ALA A C 1
ATOM 718 O O . ALA A 1 87 ? -4.534 -8.467 4.810 1.00 92.25 87 ALA A O 1
ATOM 719 N N . LEU A 1 88 ? -4.505 -9.915 3.096 1.00 92.38 88 LEU A N 1
ATOM 720 C CA . LEU A 1 88 ? -4.448 -11.109 3.937 1.00 92.38 88 LEU A CA 1
ATOM 721 C C . LEU A 1 88 ? -3.093 -11.227 4.639 1.00 92.38 88 LEU A C 1
ATOM 723 O O . LEU A 1 88 ? -3.069 -11.460 5.850 1.00 92.38 88 LEU A O 1
ATOM 727 N N . ALA A 1 89 ? -1.992 -11.003 3.915 1.00 90.19 89 ALA A N 1
ATOM 728 C CA . ALA A 1 89 ? -0.644 -11.007 4.472 1.00 90.19 89 ALA A CA 1
ATOM 729 C C . ALA A 1 89 ? -0.522 -9.998 5.623 1.00 90.19 89 ALA A C 1
ATOM 731 O O . ALA A 1 89 ? -0.167 -10.394 6.734 1.00 90.19 89 ALA A O 1
ATOM 732 N N . ALA A 1 90 ? -0.923 -8.739 5.412 1.00 88.00 90 ALA A N 1
ATOM 733 C CA . ALA A 1 90 ? -0.947 -7.707 6.452 1.00 88.00 90 ALA A CA 1
ATOM 734 C C . ALA A 1 90 ? -1.671 -8.179 7.720 1.00 88.00 90 ALA A C 1
ATOM 736 O O . ALA A 1 90 ? -1.169 -8.031 8.831 1.00 88.00 90 ALA A O 1
ATOM 737 N N . GLY A 1 91 ? -2.824 -8.822 7.552 1.00 84.56 91 GLY A N 1
ATOM 738 C CA . GLY A 1 91 ? -3.604 -9.351 8.658 1.00 84.56 91 GLY A CA 1
ATOM 739 C C . GLY A 1 91 ? -2.965 -10.521 9.416 1.00 84.56 91 GLY A C 1
ATOM 740 O O . GLY A 1 91 ? -3.145 -10.631 10.629 1.00 84.56 91 GLY A O 1
ATOM 741 N N . ILE A 1 92 ? -2.248 -11.408 8.723 1.00 84.94 92 ILE A N 1
ATOM 742 C CA . ILE A 1 92 ? -1.516 -12.526 9.344 1.00 84.94 92 ILE A CA 1
ATOM 743 C C . ILE A 1 92 ? -0.312 -11.991 10.119 1.00 84.94 92 ILE A C 1
ATOM 745 O O . ILE A 1 92 ? -0.053 -12.423 11.243 1.00 84.94 92 ILE A O 1
ATOM 749 N N . TYR A 1 93 ? 0.420 -11.050 9.526 1.00 80.94 93 TYR A N 1
ATOM 750 C CA . TYR A 1 93 ? 1.618 -10.494 10.135 1.00 80.94 93 TYR A CA 1
ATOM 751 C C . TYR A 1 93 ? 1.305 -9.530 11.285 1.00 80.94 93 TYR A C 1
ATOM 753 O O . TYR A 1 93 ? 2.056 -9.514 12.255 1.00 80.94 93 TYR A O 1
ATOM 761 N N . GLN A 1 94 ? 0.165 -8.829 11.267 1.00 76.69 94 GLN A N 1
ATOM 762 C CA . GLN A 1 94 ? -0.302 -8.033 12.410 1.00 76.69 94 GLN A CA 1
ATOM 763 C C . GLN A 1 94 ? -0.486 -8.894 13.668 1.00 76.69 94 GLN A C 1
ATOM 765 O O . GLN A 1 94 ? -0.099 -8.479 14.754 1.00 76.69 94 GLN A O 1
ATOM 770 N N . ASN A 1 95 ? -0.995 -10.123 13.532 1.00 76.56 95 ASN A N 1
ATOM 771 C CA . ASN A 1 95 ? -1.129 -11.042 14.670 1.00 76.56 95 ASN A CA 1
ATOM 772 C C . ASN A 1 95 ? 0.230 -11.465 15.261 1.00 76.56 95 ASN A C 1
ATOM 774 O O . ASN A 1 95 ? 0.285 -11.933 16.395 1.00 76.56 95 ASN A O 1
ATOM 778 N N . LYS A 1 96 ? 1.316 -11.325 14.491 1.00 76.56 96 LYS A N 1
ATOM 779 C CA . LYS A 1 96 ? 2.696 -11.584 14.926 1.00 76.56 96 LYS A CA 1
ATOM 780 C C . LYS A 1 96 ? 3.421 -10.313 15.383 1.00 76.56 96 LYS A C 1
ATOM 782 O O . LYS A 1 96 ? 4.503 -10.417 15.953 1.00 76.56 96 LYS A O 1
ATOM 787 N N . ALA A 1 97 ? 2.867 -9.132 15.112 1.00 79.25 97 ALA A N 1
ATOM 788 C CA . ALA A 1 97 ? 3.485 -7.861 15.449 1.00 79.25 97 ALA A CA 1
ATOM 789 C C . ALA A 1 97 ? 3.315 -7.580 16.949 1.00 79.25 97 ALA A C 1
ATOM 791 O O . ALA A 1 97 ? 2.242 -7.197 17.412 1.00 79.25 97 ALA A O 1
ATOM 792 N N . CYS A 1 98 ? 4.388 -7.766 17.718 1.00 74.81 98 CYS A N 1
ATOM 793 C CA . CYS A 1 98 ? 4.398 -7.496 19.158 1.00 74.81 98 CYS A CA 1
ATOM 794 C C . CYS A 1 98 ? 4.534 -5.996 19.483 1.00 74.81 98 CYS A C 1
ATOM 796 O O . CYS A 1 98 ? 4.225 -5.577 20.598 1.00 74.81 98 CYS A O 1
ATOM 798 N N . SER A 1 99 ? 5.005 -5.183 18.531 1.00 85.44 99 SER A N 1
ATOM 799 C CA . SER A 1 99 ? 5.243 -3.743 18.698 1.00 85.44 99 SER A CA 1
ATOM 800 C C . SER A 1 99 ? 4.902 -2.938 17.439 1.00 85.44 99 SER A C 1
ATOM 802 O O . SER A 1 99 ? 4.844 -3.473 16.329 1.00 85.44 99 SER A O 1
ATOM 804 N N . VAL A 1 100 ? 4.726 -1.623 17.596 1.00 85.38 100 VAL A N 1
ATOM 805 C CA . VAL A 1 100 ? 4.522 -0.696 16.466 1.00 85.38 100 VAL A CA 1
ATOM 806 C C . VAL A 1 100 ? 5.706 -0.743 15.495 1.00 85.38 100 VAL A C 1
ATOM 808 O O . VAL A 1 100 ? 5.508 -0.787 14.287 1.00 85.38 100 VAL A O 1
ATOM 811 N N . GLU A 1 101 ? 6.928 -0.818 16.023 1.00 88.00 101 GLU A N 1
ATOM 812 C CA . GLU A 1 101 ? 8.157 -0.945 15.233 1.00 88.00 101 GLU A CA 1
ATOM 813 C C . GLU A 1 101 ? 8.152 -2.223 14.390 1.00 88.00 101 GLU A C 1
ATOM 815 O O . GLU A 1 101 ? 8.431 -2.177 13.193 1.00 88.00 101 GLU A O 1
ATOM 820 N N . SER A 1 102 ? 7.748 -3.355 14.983 1.00 86.69 102 SER A N 1
ATOM 821 C CA . SER A 1 102 ? 7.638 -4.620 14.251 1.00 86.69 102 SER A CA 1
ATOM 822 C C . SER A 1 102 ? 6.602 -4.544 13.125 1.00 86.69 102 SER A C 1
ATOM 824 O O . SER A 1 102 ? 6.849 -5.059 12.038 1.00 86.69 102 SER A O 1
ATOM 826 N N . ALA A 1 103 ? 5.488 -3.832 13.336 1.00 87.00 103 ALA A N 1
ATOM 827 C CA . ALA A 1 103 ? 4.495 -3.596 12.293 1.00 87.00 103 ALA A CA 1
ATOM 828 C C . ALA A 1 103 ? 5.065 -2.738 11.148 1.00 87.00 103 ALA A C 1
ATOM 830 O O . ALA A 1 103 ? 4.863 -3.077 9.984 1.00 87.00 103 ALA A O 1
ATOM 831 N N . CYS A 1 104 ? 5.829 -1.680 11.454 1.00 90.25 104 CYS A N 1
ATOM 832 C CA . CYS A 1 104 ? 6.508 -0.873 10.434 1.00 90.25 104 CYS A CA 1
ATOM 833 C C . CYS A 1 104 ? 7.446 -1.727 9.572 1.00 90.25 104 CYS A C 1
ATOM 835 O O . CYS A 1 104 ? 7.359 -1.679 8.347 1.00 90.25 104 CYS A O 1
ATOM 837 N N . VAL A 1 105 ? 8.301 -2.539 10.205 1.00 90.50 105 VAL A N 1
ATOM 838 C CA . VAL A 1 105 ? 9.250 -3.417 9.499 1.00 90.50 105 VAL A CA 1
ATOM 839 C C . VAL A 1 105 ? 8.516 -4.402 8.592 1.00 90.50 105 VAL A C 1
ATOM 841 O O . VAL A 1 105 ? 8.916 -4.595 7.446 1.00 90.50 105 VAL A O 1
ATOM 844 N N . ILE A 1 106 ? 7.416 -4.986 9.071 1.00 90.56 106 ILE A N 1
ATOM 845 C CA . ILE A 1 106 ? 6.576 -5.898 8.289 1.00 90.56 106 ILE A CA 1
ATOM 846 C C . ILE A 1 106 ? 6.011 -5.195 7.053 1.00 90.56 106 ILE A C 1
ATOM 848 O O . ILE A 1 106 ? 6.143 -5.726 5.952 1.00 90.56 106 ILE A O 1
ATOM 852 N N . TYR A 1 107 ? 5.404 -4.013 7.198 1.00 91.31 107 TYR A N 1
ATOM 853 C CA . TYR A 1 107 ? 4.812 -3.318 6.052 1.00 91.31 107 TYR A CA 1
ATOM 854 C C . TYR A 1 107 ? 5.868 -2.862 5.047 1.00 91.31 107 TYR A C 1
ATOM 856 O O . TYR A 1 107 ? 5.671 -3.066 3.854 1.00 91.31 107 TYR A O 1
ATOM 864 N N . ILE A 1 108 ? 7.009 -2.340 5.506 1.00 92.31 108 ILE A N 1
ATOM 865 C CA . ILE A 1 108 ? 8.135 -1.992 4.626 1.00 92.31 108 ILE A CA 1
ATOM 866 C C . ILE A 1 108 ? 8.630 -3.238 3.877 1.00 92.31 108 ILE A C 1
ATOM 868 O O . ILE A 1 108 ? 8.854 -3.180 2.673 1.00 92.31 108 ILE A O 1
ATOM 872 N N . SER A 1 109 ? 8.726 -4.384 4.558 1.00 91.56 109 SER A N 1
ATOM 873 C CA . SER A 1 109 ? 9.123 -5.649 3.928 1.00 91.56 109 SER A CA 1
ATOM 874 C C . SER A 1 109 ? 8.113 -6.115 2.877 1.00 91.56 109 SER A C 1
ATOM 876 O O . SER A 1 109 ? 8.509 -6.618 1.831 1.00 91.56 109 SER A O 1
ATOM 878 N N . ILE A 1 110 ? 6.810 -5.943 3.126 1.00 91.62 110 ILE A N 1
ATOM 879 C CA . ILE A 1 110 ? 5.762 -6.256 2.144 1.00 91.62 110 ILE A CA 1
ATOM 880 C C . ILE A 1 110 ? 5.903 -5.360 0.909 1.00 91.62 110 ILE A C 1
ATOM 882 O O . ILE A 1 110 ? 5.815 -5.869 -0.203 1.00 91.62 110 ILE A O 1
ATOM 886 N N . LEU A 1 111 ? 6.142 -4.058 1.089 1.00 92.38 111 LEU A N 1
ATOM 887 C CA . LEU A 1 111 ? 6.319 -3.117 -0.022 1.00 92.38 111 LEU A CA 1
ATOM 888 C C . LEU A 1 111 ? 7.558 -3.459 -0.858 1.00 92.38 111 LEU A C 1
ATOM 890 O O . LEU A 1 111 ? 7.437 -3.618 -2.068 1.00 92.38 111 LEU A O 1
ATOM 894 N N . LEU A 1 112 ? 8.692 -3.735 -0.206 1.00 91.75 112 LEU A N 1
ATOM 895 C CA . LEU A 1 112 ? 9.901 -4.232 -0.873 1.00 91.75 112 LEU A CA 1
ATOM 896 C C . LEU A 1 112 ? 9.615 -5.499 -1.698 1.00 91.75 112 LEU A C 1
ATOM 898 O O . LEU A 1 112 ? 10.089 -5.639 -2.821 1.00 91.75 112 LEU A O 1
ATOM 902 N N . MET A 1 113 ? 8.821 -6.437 -1.171 1.00 90.94 113 MET A N 1
ATOM 903 C CA . MET A 1 113 ? 8.449 -7.650 -1.913 1.00 90.94 113 MET A CA 1
ATOM 904 C C . MET A 1 113 ? 7.548 -7.353 -3.117 1.00 90.94 113 MET A C 1
ATOM 906 O O . MET A 1 113 ? 7.652 -8.037 -4.137 1.00 90.94 113 MET A O 1
ATOM 910 N N . VAL A 1 114 ? 6.677 -6.346 -3.015 1.00 90.31 114 VAL A N 1
ATOM 911 C CA . VAL A 1 114 ? 5.816 -5.904 -4.120 1.00 90.31 114 VAL A CA 1
ATOM 912 C C . VAL A 1 114 ? 6.637 -5.327 -5.267 1.00 90.31 114 VAL A C 1
ATOM 914 O O . VAL A 1 114 ? 6.282 -5.590 -6.412 1.00 90.31 114 VAL A O 1
ATOM 917 N N . ASP A 1 115 ? 7.736 -4.629 -4.990 1.00 88.56 115 ASP A N 1
ATOM 918 C CA . ASP A 1 115 ? 8.630 -4.089 -6.026 1.00 88.56 115 ASP A CA 1
ATOM 919 C C . ASP A 1 115 ? 9.631 -5.132 -6.545 1.00 88.56 115 ASP A C 1
ATOM 921 O O . ASP A 1 115 ? 9.970 -5.173 -7.734 1.00 88.56 115 ASP A O 1
ATOM 925 N N . PHE A 1 116 ? 10.049 -6.051 -5.677 1.00 89.12 116 PHE A N 1
ATOM 926 C CA . PHE A 1 116 ? 10.980 -7.119 -6.023 1.00 89.12 116 PHE A CA 1
ATOM 927 C C . PHE A 1 116 ? 10.368 -8.181 -6.952 1.00 89.12 116 PHE A C 1
ATOM 929 O O . PHE A 1 116 ? 11.053 -8.699 -7.839 1.00 89.12 116 PHE A O 1
ATOM 936 N N . LEU A 1 117 ? 9.076 -8.493 -6.797 1.00 87.88 117 LEU A N 1
ATOM 937 C CA . LEU A 1 117 ? 8.370 -9.474 -7.632 1.00 87.88 117 LEU A CA 1
ATOM 938 C C . LEU A 1 117 ? 8.375 -9.102 -9.134 1.00 87.88 117 LEU A C 1
ATOM 940 O O . LEU A 1 117 ? 8.810 -9.930 -9.941 1.00 87.88 117 LEU A O 1
ATOM 944 N N . PRO A 1 118 ? 7.962 -7.884 -9.543 1.00 85.06 118 PRO A N 1
ATOM 945 C CA . PRO A 1 118 ? 8.084 -7.412 -10.919 1.00 85.06 118 PRO A CA 1
ATOM 946 C C . PRO A 1 118 ? 9.521 -7.423 -11.436 1.00 85.06 118 PRO A C 1
ATOM 948 O O . PRO A 1 118 ? 9.737 -7.800 -12.586 1.00 85.06 118 PRO A O 1
ATOM 951 N N . TYR A 1 119 ? 10.504 -7.055 -10.608 1.00 86.75 119 TYR A N 1
ATOM 952 C CA . TYR A 1 119 ? 11.913 -7.089 -11.005 1.00 86.75 119 TYR A CA 1
ATOM 953 C C . TYR A 1 119 ? 12.373 -8.510 -11.360 1.00 86.75 119 TYR A C 1
ATOM 955 O O . TYR A 1 119 ? 12.931 -8.727 -12.440 1.00 86.75 119 TYR A O 1
ATOM 963 N N . ILE A 1 120 ? 12.091 -9.493 -10.495 1.00 87.44 120 ILE A N 1
ATOM 964 C CA . ILE A 1 120 ? 12.404 -10.903 -10.771 1.00 87.44 120 ILE A CA 1
ATOM 965 C C . ILE A 1 120 ? 11.697 -11.356 -12.044 1.00 87.44 120 ILE A C 1
ATOM 967 O O . ILE A 1 120 ? 12.330 -11.957 -12.910 1.00 87.44 120 ILE A O 1
ATOM 971 N N . TRP A 1 121 ? 10.405 -11.052 -12.174 1.00 85.81 121 TRP A N 1
ATOM 972 C CA . TRP A 1 121 ? 9.619 -11.443 -13.338 1.00 85.81 121 TRP A CA 1
ATOM 973 C C . TRP A 1 121 ? 10.214 -10.899 -14.641 1.00 85.81 121 TRP A C 1
ATOM 975 O O . TRP A 1 121 ? 10.451 -11.659 -15.581 1.00 85.81 121 TRP A O 1
ATOM 985 N N . GLN A 1 122 ? 10.524 -9.601 -14.687 1.00 85.38 122 GLN A N 1
ATOM 986 C CA . GLN A 1 122 ? 11.132 -8.964 -15.857 1.00 85.38 122 GLN A CA 1
ATOM 987 C C . GLN A 1 122 ? 12.503 -9.560 -16.181 1.00 85.38 122 GLN A C 1
ATOM 989 O O . GLN A 1 122 ? 12.838 -9.729 -17.355 1.00 85.38 122 GLN A O 1
ATOM 994 N N . ARG A 1 123 ? 13.288 -9.910 -15.158 1.00 85.75 123 ARG A N 1
ATOM 995 C CA . ARG A 1 123 ? 14.599 -10.529 -15.343 1.00 85.75 123 ARG A CA 1
ATOM 996 C C . ARG A 1 123 ? 14.506 -11.973 -15.837 1.00 85.75 123 ARG A C 1
ATOM 998 O O . ARG A 1 123 ? 15.280 -12.357 -16.708 1.00 85.75 123 ARG A O 1
ATOM 1005 N N . MET A 1 124 ? 13.550 -12.755 -15.336 1.00 88.12 124 MET A N 1
ATOM 1006 C CA . MET A 1 124 ? 13.290 -14.122 -15.808 1.00 88.12 124 MET A CA 1
ATOM 1007 C C . MET A 1 124 ? 12.818 -14.145 -17.265 1.00 88.12 124 MET A C 1
ATOM 1009 O O . MET A 1 124 ? 13.212 -15.029 -18.018 1.00 88.12 124 MET A O 1
ATOM 1013 N N . MET A 1 125 ? 12.019 -13.154 -17.668 1.00 87.88 125 MET A N 1
ATOM 1014 C CA . MET A 1 125 ? 11.545 -12.998 -19.047 1.00 87.88 125 MET A CA 1
ATOM 1015 C C . MET A 1 125 ? 12.588 -12.377 -19.990 1.00 87.88 125 MET A C 1
ATOM 1017 O O . MET A 1 125 ? 12.306 -12.200 -21.172 1.00 87.88 125 MET A O 1
ATOM 1021 N N . GLY A 1 126 ? 13.776 -12.017 -19.491 1.00 82.69 126 GLY A N 1
ATOM 1022 C CA . GLY A 1 126 ? 14.833 -11.391 -20.291 1.00 82.69 126 GLY A CA 1
ATOM 1023 C C . GLY A 1 126 ? 14.508 -9.971 -20.771 1.00 82.69 126 GLY A C 1
ATOM 1024 O O . GLY A 1 126 ? 15.162 -9.472 -21.681 1.00 82.69 126 GLY A O 1
ATOM 1025 N N . ILE A 1 127 ? 13.509 -9.313 -20.173 1.00 83.56 127 ILE A N 1
ATOM 1026 C CA . ILE A 1 127 ? 13.090 -7.947 -20.528 1.00 83.56 127 ILE A CA 1
ATOM 1027 C C . ILE A 1 127 ? 14.121 -6.927 -20.029 1.00 83.56 127 ILE A C 1
ATOM 1029 O O . ILE A 1 127 ? 14.379 -5.923 -20.688 1.00 83.56 127 ILE A O 1
ATOM 1033 N N . THR A 1 128 ? 14.734 -7.193 -18.872 1.00 80.31 128 THR A N 1
ATOM 1034 C CA . THR A 1 128 ? 15.781 -6.353 -18.281 1.00 80.31 128 THR A CA 1
ATOM 1035 C C . THR A 1 128 ? 17.064 -7.145 -18.055 1.00 80.31 128 THR A C 1
ATOM 1037 O O . THR A 1 128 ? 17.046 -8.246 -17.504 1.00 80.31 128 THR A O 1
ATOM 1040 N N . ASN A 1 129 ? 18.196 -6.551 -18.441 1.00 82.00 129 ASN A N 1
ATOM 1041 C CA . ASN A 1 129 ? 19.540 -7.080 -18.181 1.00 82.00 129 ASN A CA 1
ATOM 1042 C C . ASN A 1 129 ? 20.210 -6.414 -16.966 1.00 82.00 129 ASN A C 1
ATOM 1044 O O . ASN A 1 129 ? 21.394 -6.629 -16.701 1.00 82.00 129 ASN A O 1
ATOM 1048 N N . VAL A 1 130 ? 19.468 -5.592 -16.222 1.00 84.50 130 VAL A N 1
ATOM 1049 C CA . VAL A 1 130 ? 20.020 -4.785 -15.134 1.00 84.50 130 VAL A CA 1
ATOM 1050 C C . VAL A 1 130 ? 20.322 -5.640 -13.904 1.00 84.50 130 VAL A C 1
ATOM 1052 O O . VAL A 1 130 ? 19.522 -6.477 -13.471 1.00 84.50 130 VAL A O 1
ATOM 1055 N N . SER A 1 131 ? 21.512 -5.435 -13.330 1.00 88.50 131 SER A N 1
ATOM 1056 C CA . SER A 1 131 ? 21.965 -6.140 -12.131 1.00 88.50 131 SER A CA 1
ATOM 1057 C C . SER A 1 131 ? 21.095 -5.799 -10.914 1.00 88.50 131 SER A C 1
ATOM 1059 O O . SER A 1 131 ? 20.509 -4.722 -10.841 1.00 88.50 131 SER A O 1
ATOM 1061 N N . PHE A 1 132 ? 21.022 -6.707 -9.934 1.00 86.81 132 PHE A N 1
ATOM 1062 C CA . PHE A 1 132 ? 20.211 -6.493 -8.729 1.00 86.81 132 PHE A CA 1
ATOM 1063 C C . PHE A 1 132 ? 20.636 -5.227 -7.977 1.00 86.81 132 PHE A C 1
ATOM 1065 O O . PHE A 1 132 ? 19.794 -4.428 -7.592 1.00 86.81 132 PHE A O 1
ATOM 1072 N N . PHE A 1 133 ? 21.945 -5.008 -7.837 1.00 89.00 133 PHE A N 1
ATOM 1073 C CA . PHE A 1 133 ? 22.487 -3.825 -7.169 1.00 89.00 133 PHE A CA 1
ATOM 1074 C C . PHE A 1 133 ? 22.125 -2.521 -7.881 1.00 89.00 133 PHE A C 1
ATOM 1076 O O . PHE A 1 133 ? 21.844 -1.528 -7.219 1.00 89.00 133 PHE A O 1
ATOM 1083 N N . SER A 1 134 ? 22.105 -2.524 -9.216 1.00 86.94 134 SER A N 1
ATOM 1084 C CA . SER A 1 134 ? 21.731 -1.346 -9.999 1.00 86.94 134 SER A CA 1
ATOM 1085 C C . SER A 1 134 ? 20.234 -1.047 -9.870 1.00 86.94 134 SER A C 1
ATOM 1087 O O . SER A 1 134 ? 19.877 0.087 -9.563 1.00 86.94 134 SER A O 1
ATOM 1089 N N . TRP A 1 135 ? 19.366 -2.062 -9.974 1.00 89.94 135 TRP A N 1
ATOM 1090 C CA . TRP A 1 135 ? 17.931 -1.915 -9.690 1.00 89.94 135 TRP A CA 1
ATOM 1091 C C . TRP A 1 135 ? 17.688 -1.373 -8.275 1.00 89.94 135 TRP A C 1
ATOM 1093 O O . TRP A 1 135 ? 16.962 -0.394 -8.094 1.00 89.94 135 TRP A O 1
ATOM 1103 N N . PHE A 1 136 ? 18.353 -1.971 -7.284 1.00 88.81 136 PHE A N 1
ATOM 1104 C CA . PHE A 1 136 ? 18.186 -1.591 -5.889 1.00 88.81 136 PHE A CA 1
ATOM 1105 C C . PHE A 1 136 ? 18.616 -0.141 -5.645 1.00 88.81 136 PHE A C 1
ATOM 1107 O O . PHE A 1 136 ? 17.919 0.621 -4.985 1.00 88.81 136 PHE A O 1
ATOM 1114 N N . TYR A 1 137 ? 19.754 0.266 -6.205 1.00 88.88 137 TYR A N 1
ATOM 1115 C CA . TYR A 1 137 ? 20.264 1.620 -6.031 1.00 88.88 137 TYR A CA 1
ATOM 1116 C C . TYR A 1 137 ? 19.395 2.667 -6.736 1.00 88.88 137 TYR A C 1
ATOM 1118 O O . TYR A 1 137 ? 19.057 3.672 -6.118 1.00 88.88 137 TYR A O 1
ATOM 1126 N N . HIS A 1 138 ? 19.020 2.434 -7.998 1.00 86.19 138 HIS A N 1
ATOM 1127 C CA . HIS A 1 138 ? 18.327 3.432 -8.819 1.00 86.19 138 HIS A CA 1
ATOM 1128 C C . HIS A 1 138 ? 16.823 3.531 -8.566 1.00 86.19 138 HIS A C 1
ATOM 1130 O O . HIS A 1 138 ? 16.240 4.572 -8.864 1.00 86.19 138 HIS A O 1
ATOM 1136 N N . VAL A 1 139 ? 16.188 2.478 -8.047 1.00 85.94 139 VAL A N 1
ATOM 1137 C CA . VAL A 1 139 ? 14.731 2.444 -7.849 1.00 85.94 139 VAL A CA 1
ATOM 1138 C C . VAL A 1 139 ? 14.374 2.151 -6.400 1.00 85.94 139 VAL A C 1
ATOM 1140 O O . VAL A 1 139 ? 13.634 2.906 -5.766 1.00 85.94 139 VAL A O 1
ATOM 1143 N N . GLU A 1 140 ? 14.919 1.075 -5.842 1.00 89.56 140 GLU A N 1
ATOM 1144 C CA . GLU A 1 140 ? 14.450 0.574 -4.548 1.00 89.56 140 GLU A CA 1
ATOM 1145 C C . GLU A 1 140 ? 14.869 1.469 -3.376 1.00 89.56 140 GLU A C 1
ATOM 1147 O O . GLU A 1 140 ? 14.091 1.684 -2.455 1.00 89.56 140 GLU A O 1
ATOM 1152 N N . LEU A 1 141 ? 16.064 2.062 -3.407 1.00 89.56 141 LEU A N 1
ATOM 1153 C CA . LEU A 1 141 ? 16.578 2.862 -2.292 1.00 89.56 141 LEU A CA 1
ATOM 1154 C C . LEU A 1 141 ? 15.660 4.050 -1.962 1.00 89.56 141 LEU A C 1
ATOM 1156 O O . LEU A 1 141 ? 15.289 4.262 -0.805 1.00 89.56 141 LEU A O 1
ATOM 1160 N N . LEU A 1 142 ? 15.269 4.815 -2.984 1.00 88.75 142 LEU A N 1
ATOM 1161 C CA . LEU A 1 142 ? 14.371 5.955 -2.812 1.00 88.75 142 LEU A CA 1
ATOM 1162 C C . LEU A 1 142 ? 12.945 5.495 -2.477 1.00 88.75 142 LEU A C 1
ATOM 1164 O O . LEU A 1 142 ? 12.260 6.129 -1.668 1.00 88.75 142 LEU A O 1
ATOM 1168 N N . THR A 1 143 ? 12.525 4.363 -3.041 1.00 90.62 143 THR A N 1
ATOM 1169 C CA . THR A 1 143 ? 11.232 3.729 -2.755 1.00 90.62 143 THR A CA 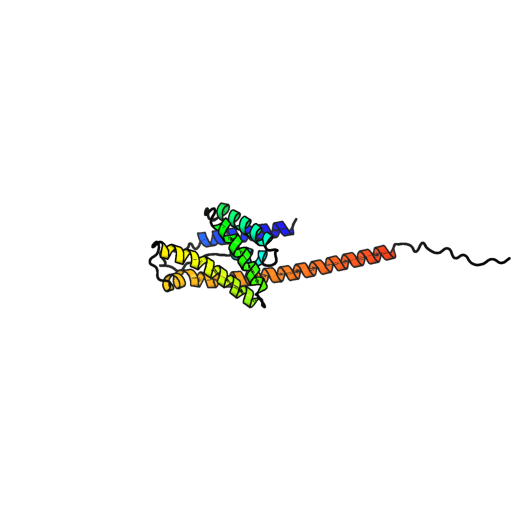1
ATOM 1170 C C . THR A 1 143 ? 11.126 3.291 -1.296 1.00 90.62 143 THR A C 1
ATOM 1172 O O . THR A 1 143 ? 10.139 3.615 -0.639 1.00 90.62 143 THR A O 1
ATOM 1175 N N . ILE A 1 144 ? 12.155 2.655 -0.730 1.00 92.19 144 ILE A N 1
ATOM 1176 C CA . ILE A 1 144 ? 12.196 2.260 0.684 1.00 92.19 144 ILE A CA 1
ATOM 1177 C C . ILE A 1 144 ? 12.159 3.491 1.583 1.00 92.19 144 ILE A C 1
ATOM 1179 O O . ILE A 1 144 ? 11.409 3.500 2.560 1.00 92.19 144 ILE A O 1
ATOM 1183 N N . LEU A 1 145 ? 12.945 4.531 1.285 1.00 92.06 145 LEU A N 1
ATOM 1184 C CA . LEU A 1 145 ? 12.983 5.744 2.110 1.00 92.06 145 LEU A CA 1
ATOM 1185 C C . LEU A 1 145 ? 11.614 6.430 2.164 1.00 92.06 145 LEU A C 1
ATOM 1187 O O . LEU A 1 145 ? 11.110 6.744 3.246 1.00 92.06 145 LEU A O 1
ATOM 1191 N N . THR A 1 146 ? 10.994 6.624 1.002 1.00 90.62 146 THR A N 1
ATOM 1192 C CA . THR A 1 146 ? 9.671 7.249 0.896 1.00 90.62 146 THR A CA 1
ATOM 1193 C C . THR A 1 146 ? 8.589 6.363 1.512 1.00 90.62 146 THR A C 1
ATOM 1195 O O . THR A 1 146 ? 7.821 6.834 2.351 1.00 90.62 146 THR A O 1
ATOM 1198 N N . SER A 1 147 ? 8.584 5.066 1.209 1.00 91.38 147 SER A N 1
ATOM 1199 C CA . SER A 1 147 ? 7.647 4.093 1.782 1.00 91.38 147 SER A CA 1
ATOM 1200 C C . SER A 1 147 ? 7.762 3.998 3.301 1.00 91.38 147 SER A C 1
ATOM 1202 O O . SER A 1 147 ? 6.746 3.959 3.989 1.00 91.38 147 SER A O 1
ATOM 1204 N N . SER A 1 148 ? 8.977 4.038 3.853 1.00 91.69 148 SER A N 1
ATOM 1205 C CA . SER A 1 148 ? 9.199 4.027 5.305 1.00 91.69 148 SER A CA 1
ATOM 1206 C C . SER A 1 148 ? 8.554 5.238 5.974 1.00 91.69 148 SER A C 1
ATOM 1208 O O . SER A 1 148 ? 7.846 5.091 6.972 1.00 91.69 148 SER A O 1
ATOM 1210 N N . LEU A 1 149 ? 8.735 6.431 5.398 1.00 93.44 149 LEU A N 1
ATOM 1211 C CA . LEU A 1 149 ? 8.109 7.654 5.900 1.00 93.44 149 LEU A CA 1
ATOM 1212 C C . LEU A 1 149 ? 6.576 7.560 5.854 1.00 93.44 149 LEU A C 1
ATOM 1214 O O . LEU A 1 149 ? 5.902 7.920 6.820 1.00 93.44 149 LEU A O 1
ATOM 1218 N N . VAL A 1 150 ? 6.027 7.035 4.758 1.00 92.06 150 VAL A N 1
ATOM 1219 C CA . VAL A 1 150 ? 4.579 6.876 4.561 1.00 92.06 150 VAL A CA 1
ATOM 1220 C C . VAL A 1 150 ? 3.985 5.851 5.519 1.00 92.06 150 VAL A C 1
ATOM 1222 O O . VAL A 1 150 ? 2.934 6.112 6.106 1.00 92.06 150 VAL A O 1
ATOM 1225 N N . VAL A 1 151 ? 4.649 4.713 5.723 1.00 92.44 151 VAL A N 1
ATOM 1226 C CA . VAL A 1 151 ? 4.233 3.682 6.684 1.00 92.44 151 VAL A CA 1
ATOM 1227 C C . VAL A 1 151 ? 4.175 4.270 8.091 1.00 92.44 151 VAL A C 1
ATOM 1229 O O . VAL A 1 151 ? 3.146 4.147 8.759 1.00 92.44 151 VAL A O 1
ATOM 1232 N N . ILE A 1 152 ? 5.230 4.971 8.520 1.00 92.06 152 ILE A N 1
ATOM 1233 C CA . ILE A 1 152 ? 5.283 5.611 9.842 1.00 92.06 152 ILE A CA 1
ATOM 1234 C C . ILE A 1 152 ? 4.160 6.644 9.986 1.00 92.06 152 ILE A C 1
ATOM 1236 O O . ILE A 1 152 ? 3.427 6.618 10.977 1.00 92.06 152 ILE A O 1
ATOM 1240 N N . ALA A 1 153 ? 3.984 7.521 8.994 1.00 90.38 153 ALA A N 1
ATOM 1241 C CA . ALA A 1 153 ? 2.940 8.542 9.013 1.00 90.38 153 ALA A CA 1
ATOM 1242 C C . ALA A 1 153 ? 1.533 7.926 9.069 1.00 90.38 153 ALA A C 1
ATOM 1244 O O . ALA A 1 153 ? 0.698 8.351 9.867 1.00 90.38 153 ALA A O 1
ATOM 1245 N N . THR A 1 154 ? 1.278 6.889 8.271 1.00 89.44 154 THR A N 1
ATOM 1246 C CA . THR A 1 154 ? -0.030 6.221 8.198 1.00 89.44 154 THR A CA 1
ATOM 1247 C C . THR A 1 154 ? -0.360 5.510 9.507 1.00 89.44 154 THR A C 1
ATOM 1249 O O . THR A 1 154 ? -1.465 5.658 10.026 1.00 89.44 154 THR A O 1
ATOM 1252 N N . ILE A 1 155 ? 0.605 4.796 10.095 1.00 88.19 155 ILE A N 1
ATOM 1253 C CA . ILE A 1 155 ? 0.435 4.157 11.406 1.00 88.19 155 ILE A CA 1
ATOM 1254 C C . ILE A 1 155 ? 0.203 5.202 12.497 1.00 88.19 155 ILE A C 1
ATOM 1256 O O . ILE A 1 155 ? -0.647 5.003 13.365 1.00 88.19 155 ILE A O 1
ATOM 1260 N N . TYR A 1 156 ? 0.928 6.321 12.466 1.00 88.12 156 TYR A N 1
ATOM 1261 C CA . TYR A 1 156 ? 0.727 7.402 13.426 1.00 88.12 156 TYR A CA 1
ATOM 1262 C C . TYR A 1 156 ? -0.697 7.970 13.344 1.00 88.12 156 TYR A C 1
ATOM 1264 O O . TYR A 1 156 ? -1.365 8.101 14.372 1.00 88.12 156 TYR A O 1
ATOM 1272 N N . VAL A 1 157 ? -1.187 8.249 12.132 1.00 86.12 157 VAL A N 1
ATOM 1273 C CA . VAL A 1 157 ? -2.563 8.715 11.902 1.00 86.12 157 VAL A CA 1
ATOM 1274 C C . VAL A 1 157 ? -3.582 7.699 12.419 1.00 86.12 157 VAL A C 1
ATOM 1276 O O . VAL A 1 157 ? -4.540 8.092 13.087 1.00 86.12 157 VAL A O 1
ATOM 1279 N N . ASP A 1 158 ? -3.360 6.409 12.172 1.00 84.62 158 ASP A N 1
ATOM 1280 C CA . ASP A 1 158 ? -4.236 5.335 12.647 1.00 84.62 158 ASP A CA 1
ATOM 1281 C C . ASP A 1 158 ? -4.291 5.276 14.186 1.00 84.62 158 ASP A C 1
ATOM 1283 O O . ASP A 1 158 ? -5.370 5.312 14.781 1.00 84.62 158 ASP A O 1
ATOM 1287 N N . LEU A 1 159 ? -3.135 5.346 14.859 1.00 85.38 159 LEU A N 1
ATOM 1288 C CA . LEU A 1 159 ? -3.051 5.389 16.326 1.00 85.38 159 LEU A CA 1
ATOM 1289 C C . LEU A 1 159 ? -3.745 6.621 16.927 1.00 85.38 159 LEU A C 1
ATOM 1291 O O . LEU A 1 159 ? -4.402 6.528 17.972 1.00 85.38 159 LEU A O 1
ATOM 1295 N N . VAL A 1 160 ? -3.591 7.787 16.296 1.00 85.69 160 VAL A N 1
ATOM 1296 C CA . VAL A 1 160 ? -4.280 9.018 16.709 1.00 85.69 160 VAL A CA 1
ATOM 1297 C C . VAL A 1 160 ? -5.789 8.859 16.533 1.00 85.69 160 VAL A C 1
ATOM 1299 O O . VAL A 1 160 ? -6.555 9.232 17.430 1.00 85.69 160 VAL A O 1
ATOM 1302 N N . MET A 1 161 ? -6.223 8.268 15.419 1.00 82.06 161 MET A N 1
ATOM 1303 C CA . MET A 1 161 ? -7.637 8.040 15.145 1.00 82.06 161 MET A CA 1
ATOM 1304 C C . MET A 1 161 ? -8.276 7.091 16.154 1.00 82.06 161 MET A C 1
ATOM 1306 O O . MET A 1 161 ? -9.336 7.413 16.702 1.00 82.06 161 MET A O 1
ATOM 1310 N N . ASP A 1 162 ? -7.616 5.986 16.482 1.00 81.44 162 ASP A N 1
ATOM 1311 C CA . ASP A 1 162 ? -8.090 5.046 17.497 1.00 81.44 162 ASP A CA 1
ATOM 1312 C C . ASP A 1 162 ? -8.250 5.710 18.865 1.00 81.44 162 ASP A C 1
ATOM 1314 O O . ASP A 1 162 ? -9.301 5.591 19.509 1.00 81.44 162 ASP A O 1
ATOM 1318 N N . ARG A 1 163 ? -7.254 6.494 19.297 1.00 84.50 163 ARG A N 1
ATOM 1319 C CA . ARG A 1 163 ? -7.329 7.248 20.560 1.00 84.50 163 ARG A CA 1
ATOM 1320 C C . ARG A 1 163 ? -8.480 8.249 20.557 1.00 84.50 163 ARG A C 1
ATOM 1322 O O . ARG A 1 163 ? -9.212 8.344 21.549 1.00 84.50 163 ARG A O 1
ATOM 1329 N N . PHE A 1 164 ? -8.676 8.961 19.452 1.00 82.19 164 PHE A N 1
ATOM 1330 C CA . PHE A 1 164 ? -9.769 9.916 19.304 1.00 82.19 164 PHE A CA 1
ATOM 1331 C C . PHE A 1 164 ? -11.143 9.233 19.396 1.00 82.19 164 PHE A C 1
ATOM 1333 O O . PHE A 1 164 ? -12.032 9.700 20.121 1.00 82.19 164 PHE A O 1
ATOM 1340 N N . TYR A 1 165 ? -11.324 8.091 18.728 1.00 80.25 165 TYR A N 1
ATOM 1341 C CA . TYR A 1 165 ? -12.580 7.344 18.781 1.00 80.25 165 TYR A CA 1
ATOM 1342 C C . TYR A 1 165 ? -12.839 6.712 20.149 1.00 80.25 165 TYR A C 1
ATOM 1344 O O . TYR A 1 165 ? -13.980 6.739 20.627 1.00 80.25 165 TYR A O 1
ATOM 1352 N N . LEU A 1 166 ? -11.800 6.210 20.818 1.00 82.94 166 LEU A N 1
ATOM 1353 C CA . LEU A 1 166 ? -11.895 5.736 22.197 1.00 82.94 166 LEU A CA 1
ATOM 1354 C C . LEU A 1 166 ? -12.360 6.859 23.127 1.00 82.94 166 LEU A C 1
ATOM 1356 O O . LEU A 1 166 ? -13.291 6.654 23.912 1.00 82.94 166 LEU A O 1
ATOM 1360 N N . PHE A 1 167 ? -11.789 8.057 23.000 1.00 81.56 167 PHE A N 1
ATOM 1361 C CA . PHE A 1 167 ? -12.193 9.216 23.790 1.00 81.56 167 PHE A CA 1
ATOM 1362 C C . PHE A 1 167 ? -13.657 9.610 23.546 1.00 81.56 167 PHE A C 1
ATOM 1364 O O . PHE A 1 167 ? -14.433 9.707 24.503 1.00 81.56 167 PHE A O 1
ATOM 1371 N N . GLN A 1 168 ? -14.081 9.735 22.283 1.00 81.12 168 GLN A N 1
ATOM 1372 C CA . GLN A 1 168 ? -15.484 10.011 21.953 1.00 81.12 168 GLN A CA 1
ATOM 1373 C C . GLN A 1 168 ? -16.433 8.955 22.528 1.00 81.12 168 GLN A C 1
ATOM 1375 O O . GLN A 1 168 ? -17.472 9.298 23.095 1.00 81.12 168 GLN A O 1
ATOM 1380 N N . SER A 1 169 ? -16.080 7.670 22.425 1.00 80.62 169 SER A N 1
ATOM 1381 C CA . SER A 1 169 ? -16.926 6.585 22.930 1.00 80.62 169 SER A CA 1
ATOM 1382 C C . SER A 1 169 ? -17.135 6.674 24.447 1.00 80.62 169 SER A C 1
ATOM 1384 O O . SER A 1 169 ? -18.246 6.446 24.935 1.00 80.62 169 SER A O 1
ATOM 1386 N N . ARG A 1 170 ? -16.101 7.080 25.198 1.00 84.44 170 ARG A N 1
ATOM 1387 C CA . ARG A 1 170 ? -16.181 7.299 26.650 1.00 84.44 170 ARG A CA 1
ATOM 1388 C C . ARG A 1 170 ? -17.080 8.484 26.989 1.00 84.44 170 ARG A C 1
ATOM 1390 O O . ARG A 1 170 ? -17.897 8.369 27.903 1.00 84.44 170 ARG A O 1
ATOM 1397 N N . ILE A 1 171 ? -16.984 9.589 26.245 1.00 80.19 171 ILE A N 1
ATOM 1398 C CA . ILE A 1 171 ? -17.867 10.753 26.425 1.00 80.19 171 ILE A CA 1
ATOM 1399 C C . ILE A 1 171 ? -19.328 10.365 26.185 1.00 80.19 171 ILE A C 1
ATOM 1401 O O . ILE A 1 171 ? -20.184 10.662 27.021 1.00 80.19 171 ILE A O 1
ATOM 1405 N N . ILE A 1 172 ? -19.615 9.655 25.090 1.00 81.50 172 ILE A N 1
ATOM 1406 C CA . ILE A 1 172 ? -20.981 9.235 24.752 1.00 81.50 172 ILE A CA 1
ATOM 1407 C C . ILE A 1 172 ? -21.539 8.323 25.849 1.00 81.50 172 ILE A C 1
ATOM 1409 O O . ILE A 1 172 ? -22.626 8.597 26.363 1.00 81.50 172 ILE A O 1
ATOM 1413 N N . LYS A 1 173 ? -20.779 7.312 26.293 1.00 83.62 173 LYS A N 1
ATOM 1414 C CA . LYS A 1 173 ? -21.189 6.432 27.403 1.00 83.62 173 LYS A CA 1
ATOM 1415 C C . LYS A 1 173 ? -21.447 7.215 28.694 1.00 83.62 173 LYS A C 1
ATOM 1417 O O . LYS A 1 173 ? -22.468 6.997 29.340 1.00 83.62 173 LYS A O 1
ATOM 1422 N N . LYS A 1 174 ? -20.585 8.177 29.046 1.00 83.31 174 LYS A N 1
ATOM 1423 C CA . LYS A 1 174 ? -20.765 9.036 30.233 1.00 83.31 174 LYS A CA 1
ATOM 1424 C C . LYS A 1 174 ? -22.032 9.893 30.133 1.00 83.31 174 LYS A C 1
ATOM 1426 O O . LYS A 1 174 ? -22.746 10.041 31.125 1.00 83.31 174 LYS A O 1
ATOM 1431 N N . SER A 1 175 ? -22.333 10.420 28.945 1.00 79.19 175 SER A N 1
ATOM 1432 C CA . SER A 1 175 ? -23.550 11.201 28.695 1.00 79.19 175 SER A CA 1
ATOM 1433 C C . SER A 1 175 ? -24.822 10.346 28.795 1.00 79.19 175 SER A C 1
ATOM 1435 O O . SER A 1 175 ? -25.786 10.762 29.437 1.00 79.19 175 SER A O 1
ATOM 1437 N N . GLN A 1 176 ? -24.803 9.117 28.263 1.00 81.50 176 GLN A N 1
ATOM 1438 C CA . GLN A 1 176 ? -25.911 8.163 28.371 1.00 81.50 176 GLN A CA 1
ATOM 1439 C C . GLN A 1 176 ? -26.143 7.705 29.816 1.00 81.50 176 GLN A C 1
ATOM 1441 O O . GLN A 1 176 ? -27.287 7.680 30.265 1.00 81.50 176 GLN A O 1
ATOM 1446 N N . SER A 1 177 ? -25.083 7.403 30.573 1.00 79.88 177 SER A N 1
ATOM 1447 C CA . SER A 1 177 ? -25.209 7.038 31.991 1.00 79.88 177 SER A CA 1
ATOM 1448 C C . SER A 1 177 ? -25.780 8.179 32.836 1.00 79.88 177 SER A C 1
ATOM 1450 O O . SER A 1 177 ? -26.613 7.927 33.702 1.00 79.88 177 SER A O 1
ATOM 1452 N N . ARG A 1 178 ? -25.401 9.440 32.564 1.00 74.94 178 ARG A N 1
ATOM 1453 C CA . ARG A 1 178 ? -26.015 10.604 33.230 1.00 74.94 178 ARG A CA 1
ATOM 1454 C C . ARG A 1 178 ? -27.498 10.748 32.901 1.00 74.94 178 ARG A C 1
ATOM 1456 O O . ARG A 1 178 ? -28.275 10.974 33.819 1.00 74.94 178 ARG A O 1
ATOM 1463 N N . ARG A 1 179 ? -27.898 10.575 31.636 1.00 75.75 179 ARG A N 1
ATOM 1464 C CA . ARG A 1 179 ? -29.319 10.613 31.244 1.00 75.75 179 ARG A CA 1
ATOM 1465 C C . ARG A 1 179 ? -30.134 9.523 31.945 1.00 75.75 179 ARG A C 1
ATOM 1467 O O . ARG A 1 179 ? -31.134 9.842 32.567 1.00 75.75 179 ARG A O 1
ATOM 1474 N N . ARG A 1 180 ? -29.637 8.279 31.981 1.00 73.44 180 ARG A N 1
ATOM 1475 C CA . ARG A 1 180 ? -30.292 7.170 32.705 1.00 73.44 180 ARG A CA 1
ATOM 1476 C C . ARG A 1 180 ? -30.443 7.427 34.209 1.00 73.44 180 ARG A C 1
ATOM 1478 O O . ARG A 1 180 ? -31.421 6.986 34.801 1.00 73.44 180 ARG A O 1
ATOM 1485 N N . LEU A 1 181 ? -29.478 8.103 34.840 1.00 77.00 181 LEU A N 1
ATOM 1486 C CA . LEU A 1 181 ? -29.565 8.484 36.256 1.00 77.00 181 LEU A CA 1
ATOM 1487 C C . LEU A 1 181 ? -30.613 9.578 36.504 1.00 77.00 181 LEU A C 1
ATOM 1489 O O . LEU A 1 181 ? -31.279 9.542 37.535 1.00 77.00 181 LEU A O 1
ATOM 1493 N N . ILE A 1 182 ? -30.758 10.529 35.578 1.00 73.19 182 ILE A N 1
ATOM 1494 C CA . ILE A 1 182 ? -31.796 11.566 35.641 1.00 73.19 182 ILE A CA 1
ATOM 1495 C C . ILE A 1 182 ? -33.180 10.935 35.443 1.00 73.19 182 ILE A C 1
ATOM 1497 O O . ILE A 1 182 ? -34.043 11.146 36.290 1.00 73.19 182 ILE A O 1
ATOM 1501 N N . ASP A 1 183 ? -33.355 10.078 34.431 1.00 71.44 183 ASP A N 1
ATOM 1502 C CA . ASP A 1 183 ? -34.618 9.358 34.199 1.00 71.44 183 ASP A CA 1
ATOM 1503 C C . ASP A 1 183 ? -35.011 8.504 35.414 1.00 71.44 183 ASP A C 1
ATOM 1505 O O . ASP A 1 183 ? -36.149 8.554 35.869 1.00 71.44 183 ASP A O 1
ATOM 1509 N N . ARG A 1 184 ? -34.059 7.777 36.023 1.00 63.91 184 ARG A N 1
ATOM 1510 C CA . ARG A 1 184 ? -34.319 6.997 37.249 1.00 63.91 184 ARG A CA 1
ATOM 1511 C C . ARG A 1 184 ? -34.719 7.849 38.452 1.00 63.91 184 ARG A C 1
ATOM 1513 O O . ARG A 1 184 ? -35.429 7.346 39.313 1.00 63.91 184 ARG A O 1
ATOM 1520 N N . ARG A 1 185 ? -34.261 9.101 38.542 1.00 59.34 185 ARG A N 1
ATOM 1521 C CA . ARG A 1 185 ? -34.683 10.033 39.605 1.00 59.34 185 ARG A CA 1
ATOM 1522 C C . ARG A 1 185 ? -36.059 10.644 39.347 1.00 59.34 185 ARG A C 1
ATOM 1524 O O . ARG A 1 185 ? -36.671 11.120 40.294 1.00 59.34 185 ARG A O 1
ATOM 1531 N N . GLN A 1 186 ? -36.525 10.649 38.099 1.00 57.97 186 GLN A N 1
ATOM 1532 C CA . GLN A 1 186 ? -37.833 11.182 37.723 1.00 57.97 186 GLN A CA 1
ATOM 1533 C C . GLN A 1 186 ? -38.961 10.145 37.774 1.00 57.97 186 GLN A C 1
ATOM 1535 O O . GLN A 1 186 ? -40.118 10.543 37.706 1.00 57.97 186 GLN A O 1
ATOM 1540 N N . VAL A 1 187 ? -38.667 8.848 37.945 1.00 57.00 187 VAL A N 1
ATOM 1541 C CA . VAL A 1 187 ? -39.698 7.843 38.256 1.00 57.00 187 VAL A CA 1
ATOM 1542 C C . VAL A 1 187 ? -40.194 8.090 39.688 1.00 57.00 187 VAL A C 1
ATOM 1544 O O . VAL A 1 187 ? -39.427 7.870 40.630 1.00 57.00 187 VAL A O 1
ATOM 1547 N N . PRO A 1 188 ? -41.442 8.551 39.900 1.00 51.84 188 PRO A N 1
ATOM 1548 C CA . PRO A 1 188 ? -41.967 8.755 41.238 1.00 51.84 188 PRO A CA 1
ATOM 1549 C C . PRO A 1 188 ? -42.103 7.392 41.912 1.00 51.84 188 PRO A C 1
ATOM 1551 O O . PRO A 1 188 ? -42.655 6.453 41.332 1.00 51.84 188 PRO A O 1
ATOM 1554 N N . ASN A 1 189 ? -41.596 7.292 43.138 1.00 55.44 189 ASN A N 1
ATOM 1555 C CA . ASN A 1 189 ? -41.758 6.134 44.005 1.00 55.44 189 ASN A CA 1
ATOM 1556 C C . ASN A 1 189 ? -43.258 5.938 44.304 1.00 55.44 189 ASN A C 1
ATOM 1558 O O . ASN A 1 189 ? -43.788 6.511 45.249 1.00 55.44 189 ASN A O 1
ATOM 1562 N N . THR A 1 190 ? -43.959 5.196 43.449 1.00 54.66 190 THR A N 1
ATOM 1563 C CA . THR A 1 190 ? -45.417 4.981 43.513 1.00 54.66 190 THR A CA 1
ATOM 1564 C C . THR A 1 190 ? -45.807 3.740 44.309 1.00 54.66 190 THR A C 1
ATOM 1566 O O . THR A 1 190 ? -46.969 3.355 44.302 1.00 54.66 190 THR A O 1
ATOM 1569 N N . ASN A 1 191 ? -44.885 3.152 45.076 1.00 53.91 191 ASN A N 1
ATOM 1570 C CA . ASN A 1 191 ? -45.187 2.001 45.922 1.00 53.91 191 ASN A CA 1
ATOM 1571 C C . ASN A 1 191 ? -44.998 2.332 47.404 1.00 53.91 191 ASN A C 1
ATOM 1573 O O . ASN A 1 191 ? -43.997 1.959 48.006 1.00 53.91 191 ASN A O 1
ATOM 1577 N N . HIS A 1 192 ? -45.991 2.997 47.996 1.00 55.69 192 HIS A N 1
ATOM 1578 C CA . HIS A 1 192 ? -46.362 2.741 49.389 1.00 55.69 192 HIS A CA 1
ATOM 1579 C C . HIS A 1 192 ? -47.782 3.236 49.694 1.00 55.69 192 HIS A C 1
ATOM 1581 O O . HIS A 1 192 ? -47.983 4.429 49.916 1.00 55.69 192 HIS A O 1
ATOM 1587 N N . PRO A 1 193 ? -48.747 2.323 49.875 1.00 45.72 193 PRO A N 1
ATOM 1588 C CA . PRO A 1 193 ? -49.755 2.482 50.901 1.00 45.72 193 PRO A CA 1
ATOM 1589 C C . PRO A 1 193 ? -49.217 1.836 52.182 1.00 45.72 193 PRO A C 1
ATOM 1591 O O . PRO A 1 193 ? -49.079 0.618 52.287 1.00 45.72 193 PRO A O 1
ATOM 1594 N N . ARG A 1 194 ? -48.893 2.681 53.165 1.00 51.41 194 ARG A N 1
ATOM 1595 C CA . ARG A 1 194 ? -48.902 2.297 54.580 1.00 51.41 194 ARG A CA 1
ATOM 1596 C C . ARG A 1 194 ? -50.330 1.871 54.917 1.00 51.41 194 ARG A C 1
ATOM 1598 O O . ARG A 1 194 ? -51.208 2.725 54.963 1.00 51.41 194 ARG A O 1
ATOM 1605 N N . THR A 1 195 ? -50.558 0.598 55.208 1.00 50.09 195 THR A N 1
ATOM 1606 C CA . THR A 1 195 ? -51.710 0.198 56.022 1.00 50.09 195 THR A CA 1
ATOM 1607 C C . THR A 1 195 ? -51.240 0.099 57.462 1.00 50.09 195 THR A C 1
ATOM 1609 O O . THR A 1 195 ? -50.663 -0.896 57.894 1.00 50.09 195 THR A O 1
ATOM 1612 N N . THR A 1 196 ? -51.416 1.206 58.176 1.00 49.88 196 THR A N 1
ATOM 1613 C CA . THR A 1 196 ? -51.428 1.264 59.634 1.00 49.88 196 THR A CA 1
ATOM 1614 C C . THR A 1 196 ? -52.618 0.474 60.178 1.00 49.88 196 THR A C 1
ATOM 1616 O O . THR A 1 196 ? -53.704 0.515 59.609 1.00 49.88 196 THR A O 1
ATOM 1619 N N . HIS A 1 197 ? -52.374 -0.222 61.285 1.00 48.97 197 HIS A N 1
ATOM 1620 C CA . HIS A 1 197 ? -53.327 -0.934 62.134 1.00 48.97 197 HIS A CA 1
ATOM 1621 C C . HIS A 1 197 ? -54.663 -0.205 62.378 1.00 48.97 197 HIS A C 1
ATOM 1623 O O . HIS A 1 197 ? -54.670 0.994 62.650 1.00 48.97 197 HIS A O 1
ATOM 1629 N N . SER A 1 198 ? -55.756 -0.969 62.480 1.00 40.38 198 SER A N 1
ATOM 1630 C CA . SER A 1 198 ? -56.834 -0.678 63.433 1.00 40.38 198 SER A CA 1
ATOM 1631 C C . SER A 1 198 ? -57.398 -1.968 64.032 1.00 40.38 198 SER A C 1
ATOM 1633 O O . SER A 1 198 ? -57.843 -2.856 63.311 1.00 40.38 198 SER A O 1
ATOM 1635 N N . ASN A 1 199 ? -57.340 -2.019 65.359 1.00 42.62 199 ASN A N 1
ATOM 1636 C CA . ASN A 1 199 ? -57.926 -2.988 66.279 1.00 42.62 199 ASN A CA 1
ATOM 1637 C C . ASN A 1 199 ? -59.401 -3.305 65.987 1.00 42.62 199 ASN A C 1
ATOM 1639 O O . ASN A 1 199 ? -60.187 -2.380 65.786 1.00 42.62 199 ASN A O 1
ATOM 1643 N N . SER A 1 200 ? -59.795 -4.576 66.073 1.00 44.28 200 SER A N 1
ATOM 1644 C CA . SER A 1 200 ? -60.822 -5.121 66.991 1.00 44.28 200 SER A CA 1
ATOM 1645 C C . SER A 1 200 ? -60.985 -6.621 66.766 1.00 44.28 200 SER A C 1
ATOM 1647 O O . SER A 1 200 ? -60.974 -7.045 65.591 1.00 44.28 200 SER A O 1
#

Sequence (200 aa):
MRKTFGILFGFFCLAILDSIFAFAFPIDFTYTKMSAAWHFYLTGILVFVRDKPWFNRMLIGAFAGIVRDLFFTGTFPFCFLLYPVLALAAGIYQNKACSVESACVIYISILLMVDFLPYIWQRMMGITNVSFFSWFYHVELLTILTSSLVVIATIYVDLVMDRFYLFQSRIIKKSQSRRRLIDRRQVPNTNHPRTTHSNS

Secondary structure (DSSP, 8-state):
-HHHHHHHHHHHHHHHHHHHHHHHS---TT-SS------HHHHHHHHHHTTS-HHHHHHHHHHHHHHHIIIII--TTHHHHHHHHHHHHHHHHHTT--SHHHHHHHHHHHHHHHHHHHHHHHHHTTS----HHHHIIIIIHHHHHHHHHHHHHHHHHHHHHHHHHHHHHHHHHHHHHHHHHHHHHHS-------------

Radius of gyration: 26.63 Å;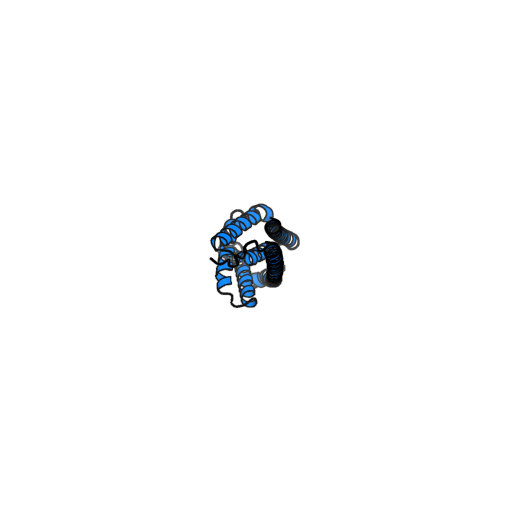 chains: 1; bounding box: 83×28×88 Å

pLDDT: mean 82.24, std 11.8, range [40.38, 93.44]

Foldseek 3Di:
DVVVVVLVVLLVVQLVVQQVQCVVFPDDPVLPAAGERRCSNLLLLLLVLQPPPLVVLLVSQLVSLVCCCPPGPVPPPVSNVVRSVSSNQSNVQSVVQPDLVSSLVSQLVSQLVVLVVVVVVCVVVVVDPDDPVSCCVRYVVVHSVNSSVSNVVSNVVVVVVVVVVVVVVVVVVVVVVVVVVVVVVPPPPPDDDPPDDDDD